Protein AF-A0A1C8ZUA9-F1 (afdb_monomer)

Mean predicted aligned error: 10.3 Å

Radius of gyration: 36.95 Å; Cα contacts (8 Å, |Δi|>4): 160; chains: 1; bounding box: 75×28×118 Å

Solvent-accessible surface area (backbone atoms only — not comparable to full-atom values): 13418 Å² total; per-residue (Å²): 135,55,74,68,57,54,50,49,56,51,52,54,52,55,70,71,51,59,61,68,60,53,52,51,52,51,51,54,50,53,54,49,50,55,48,46,55,53,28,50,54,49,42,58,51,43,57,54,48,50,56,54,49,54,60,59,42,71,82,45,98,47,72,64,62,56,50,53,55,48,53,44,52,49,52,56,52,50,49,78,74,52,90,52,67,68,60,43,41,50,48,31,51,52,44,47,55,53,48,56,50,51,51,51,52,52,52,51,50,51,52,49,53,40,52,50,48,52,50,52,39,50,54,50,38,53,52,40,55,50,50,33,46,45,39,40,72,73,65,66,37,96,63,88,68,79,73,73,82,84,62,92,83,61,44,62,68,60,48,53,49,50,39,54,52,47,52,53,50,47,52,52,53,49,50,52,50,46,53,54,51,33,72,74,30,97,85,54,78,65,53,77,69,33,46,51,50,47,50,43,28,72,72,70,74,55,76,88,82,46,92,90,45,41,70,47,48,50,53,42,50,49,55,40,46,78,70,71,50,88,80,86,86,85,133

Secondary structure (DSSP, 8-state):
--HHHHHHHHHHHHHH--HHHHHHHHHHHHHHHHHHHHHHHHHHHHHHHHHHHHHHHTTS--HHHHHHHHHHHHHHHHHHH---HHHHHHHHHHHHHHHHHHHHHHHHHHHHHHHHHHHHHHHHHHHHHHHHHIIIIIS---------PPPTT--HHHHHHHHHHHHHHHHHHHHHHHHHHHHT-TT-PPPHHHHHHHHHHHHHS-----TTTHHHHHHHHHHHHHTT---PPP-

Sequence (235 aa):
MKLRELINELTDLEQELDFDKLKEEDYQLSKLIEQLEKSKESIENSLKLVKVLEDKSKDIVSNDFIKGLNEVKTLISEISNTNDPTRIIILASDIKNRLEILEREINNELNRLISEKIKNINEINNKLGIFARVLVQFLRLPVEVKTFPVPSDRSISKLSEIERQAIRYLEDIRKLTIERINENNENISLSPSELDLLLELLEKGEVKINRNNLESIYKVIKILTERGITIQVRF

Structure (mmCIF, N/CA/C/O backbone):
data_AF-A0A1C8ZUA9-F1
#
_entry.id   AF-A0A1C8ZUA9-F1
#
loop_
_atom_site.group_PDB
_atom_site.id
_atom_site.type_symbol
_atom_site.label_atom_id
_atom_site.label_alt_id
_atom_site.label_comp_id
_atom_site.label_asym_id
_atom_site.label_entity_id
_atom_site.label_seq_id
_atom_site.pdbx_PDB_ins_code
_atom_site.Cartn_x
_atom_site.Cartn_y
_atom_site.Cartn_z
_atom_site.occupancy
_atom_site.B_iso_or_equiv
_atom_site.auth_seq_id
_atom_site.auth_comp_id
_atom_site.auth_asym_id
_atom_site.auth_atom_id
_atom_site.pdbx_PDB_model_num
ATOM 1 N N . MET A 1 1 ? 40.806 7.279 -75.058 1.00 56.72 1 MET A N 1
ATOM 2 C CA . MET A 1 1 ? 41.200 6.417 -73.932 1.00 56.72 1 MET A CA 1
ATOM 3 C C . MET A 1 1 ? 41.459 5.019 -74.471 1.00 56.72 1 MET A C 1
ATOM 5 O O . MET A 1 1 ? 40.581 4.464 -75.128 1.00 56.72 1 MET A O 1
ATOM 9 N N . LYS A 1 2 ? 42.684 4.502 -74.339 1.00 76.50 2 LYS A N 1
ATOM 10 C CA . LYS A 1 2 ? 43.050 3.156 -74.816 1.00 76.50 2 LYS A CA 1
ATOM 11 C C . LYS A 1 2 ? 42.630 2.127 -73.764 1.00 76.50 2 LYS A C 1
ATOM 13 O O . LYS A 1 2 ? 42.778 2.382 -72.580 1.00 76.50 2 LYS A O 1
ATOM 18 N N . LEU A 1 3 ? 42.181 0.941 -74.183 1.00 71.44 3 LEU A N 1
ATOM 19 C CA . LEU A 1 3 ? 41.763 -0.165 -73.297 1.00 71.44 3 LEU A CA 1
ATOM 20 C C . LEU A 1 3 ? 42.769 -0.458 -72.163 1.00 71.44 3 LEU A C 1
ATOM 22 O O . LEU A 1 3 ? 42.389 -0.833 -71.065 1.00 71.44 3 LEU A O 1
ATOM 26 N N . ARG A 1 4 ? 44.059 -0.242 -72.430 1.00 79.06 4 ARG A N 1
ATOM 27 C CA . ARG A 1 4 ? 45.153 -0.411 -71.469 1.00 79.06 4 ARG A CA 1
ATOM 28 C C . ARG A 1 4 ? 45.178 0.640 -70.354 1.00 79.06 4 ARG A C 1
ATOM 30 O O . ARG A 1 4 ? 45.542 0.304 -69.240 1.00 79.06 4 ARG A O 1
ATOM 37 N N . GLU A 1 5 ? 44.798 1.881 -70.654 1.00 72.19 5 GLU A N 1
ATOM 38 C CA . GLU A 1 5 ? 44.649 2.946 -69.649 1.00 72.19 5 GLU A CA 1
ATOM 39 C C . GLU A 1 5 ? 43.457 2.635 -68.739 1.00 72.19 5 GLU A C 1
ATOM 41 O O . GLU A 1 5 ? 43.590 2.712 -67.528 1.00 72.19 5 GLU A O 1
ATOM 46 N N . LEU A 1 6 ? 42.346 2.153 -69.314 1.00 75.56 6 LEU A N 1
ATOM 47 C CA . LEU A 1 6 ? 41.167 1.724 -68.554 1.00 75.56 6 LEU A CA 1
ATOM 48 C C . LEU A 1 6 ? 41.462 0.529 -67.630 1.00 75.56 6 LEU A C 1
ATOM 50 O O . LEU A 1 6 ? 40.996 0.501 -66.500 1.00 75.56 6 LEU A O 1
ATOM 54 N N . ILE A 1 7 ? 42.235 -0.458 -68.097 1.00 81.69 7 ILE A N 1
ATOM 55 C CA . ILE A 1 7 ? 42.631 -1.613 -67.274 1.00 81.69 7 ILE A CA 1
ATOM 56 C C . ILE A 1 7 ? 43.523 -1.177 -66.109 1.00 81.69 7 ILE A C 1
ATOM 58 O O . ILE A 1 7 ? 43.335 -1.666 -65.000 1.00 81.69 7 ILE A O 1
ATOM 62 N N . ASN A 1 8 ? 44.465 -0.261 -66.338 1.00 78.94 8 ASN A N 1
ATOM 63 C CA . ASN A 1 8 ? 45.324 0.242 -65.269 1.00 78.94 8 ASN A CA 1
ATOM 64 C C . ASN A 1 8 ? 44.518 1.045 -64.240 1.00 78.94 8 ASN A C 1
ATOM 66 O O . ASN A 1 8 ? 44.631 0.754 -63.060 1.00 78.94 8 ASN A O 1
ATOM 70 N N . GLU A 1 9 ? 43.629 1.945 -64.676 1.00 75.44 9 GLU A N 1
ATOM 71 C CA . GLU A 1 9 ? 42.742 2.686 -63.765 1.00 75.44 9 GLU A CA 1
ATOM 72 C C . GLU A 1 9 ? 41.848 1.751 -62.934 1.00 75.44 9 GLU A C 1
ATOM 74 O O . GLU A 1 9 ? 41.676 1.969 -61.740 1.00 75.44 9 GLU A O 1
ATOM 79 N N . LEU A 1 10 ? 41.310 0.682 -63.535 1.00 73.06 10 LEU A N 1
ATOM 80 C CA . LEU A 1 10 ? 40.505 -0.316 -62.819 1.00 73.06 10 LEU A CA 1
ATOM 81 C C . LEU A 1 10 ? 41.330 -1.154 -61.835 1.00 73.06 10 LEU A C 1
ATOM 83 O O . LEU A 1 10 ? 40.823 -1.500 -60.775 1.00 73.06 10 LEU A O 1
ATOM 87 N N . THR A 1 11 ? 42.581 -1.468 -62.174 1.00 72.75 11 THR A N 1
ATOM 88 C CA . THR A 1 11 ? 43.490 -2.228 -61.301 1.00 72.75 11 THR A CA 1
ATOM 89 C C . THR A 1 11 ? 43.959 -1.371 -60.124 1.00 72.75 11 THR A C 1
ATOM 91 O O . THR A 1 11 ? 44.039 -1.865 -59.005 1.00 72.75 11 THR A O 1
ATOM 94 N N . ASP A 1 12 ? 44.219 -0.082 -60.357 1.00 72.81 12 ASP A N 1
ATOM 95 C CA . ASP A 1 12 ? 44.568 0.880 -59.309 1.00 72.81 12 ASP A CA 1
ATOM 96 C C . ASP A 1 12 ? 43.371 1.092 -58.361 1.00 72.81 12 ASP A C 1
ATOM 98 O O . ASP A 1 12 ? 43.529 1.025 -57.145 1.00 72.81 12 ASP A O 1
ATOM 102 N N . LEU A 1 13 ? 42.150 1.213 -58.902 1.00 67.12 13 LEU A N 1
ATOM 103 C CA . LEU A 1 13 ? 40.903 1.252 -58.121 1.00 67.12 13 LEU A CA 1
ATOM 104 C C . LEU A 1 13 ? 40.662 -0.031 -57.308 1.00 67.12 13 LEU A C 1
ATOM 106 O O . LEU A 1 13 ? 40.233 0.046 -56.160 1.00 67.12 13 LEU A O 1
ATOM 110 N N . GLU A 1 14 ? 40.927 -1.208 -57.878 1.00 65.31 14 GLU A N 1
ATOM 111 C CA . GLU A 1 14 ? 40.818 -2.499 -57.182 1.00 65.31 14 GLU A CA 1
ATOM 112 C C . GLU A 1 14 ? 41.825 -2.615 -56.026 1.00 65.31 14 GLU A C 1
ATOM 114 O O . GLU A 1 14 ? 41.503 -3.196 -54.993 1.00 65.31 14 GLU A O 1
ATOM 119 N N . GLN A 1 15 ? 43.018 -2.027 -56.165 1.00 62.56 15 GLN A N 1
ATOM 120 C CA . GLN A 1 15 ? 44.042 -1.992 -55.114 1.00 62.56 15 GLN A CA 1
ATOM 121 C C . GLN A 1 15 ? 43.775 -0.934 -54.032 1.00 62.56 15 GLN A C 1
ATOM 123 O O . GLN A 1 15 ? 44.198 -1.118 -52.890 1.00 62.56 15 GLN A O 1
ATOM 128 N N . GLU A 1 16 ? 43.077 0.156 -54.360 1.00 64.62 16 GLU A N 1
ATOM 129 C CA . GLU A 1 16 ? 42.639 1.176 -53.396 1.00 64.62 16 GLU A CA 1
ATOM 130 C C . GLU A 1 16 ? 41.413 0.735 -52.569 1.00 64.62 16 GLU A C 1
ATOM 132 O O . GLU A 1 16 ? 41.205 1.221 -51.453 1.00 64.62 16 GLU A O 1
ATOM 137 N N . LEU A 1 17 ? 40.612 -0.206 -53.082 1.00 64.75 17 LEU A N 1
ATOM 138 C CA . LEU A 1 17 ? 39.446 -0.777 -52.406 1.00 64.75 17 LEU A CA 1
ATOM 139 C C . LEU A 1 17 ? 39.832 -1.979 -51.530 1.00 64.75 17 LEU A C 1
ATOM 141 O O . LEU A 1 17 ? 39.835 -3.130 -51.962 1.00 64.75 17 LEU A O 1
ATOM 145 N N . ASP A 1 18 ? 40.079 -1.719 -50.246 1.00 78.12 18 ASP A N 1
ATOM 146 C CA . ASP A 1 18 ? 40.209 -2.769 -49.229 1.00 78.12 18 ASP A CA 1
ATOM 147 C C . ASP A 1 18 ? 38.828 -3.379 -48.907 1.00 78.12 18 ASP A C 1
ATOM 149 O O . ASP A 1 18 ? 38.127 -2.983 -47.969 1.00 78.12 18 ASP A O 1
ATOM 153 N N . PHE A 1 19 ? 38.401 -4.326 -49.745 1.00 76.50 19 PHE A N 1
ATOM 154 C CA . PHE A 1 19 ? 37.110 -5.010 -49.634 1.00 76.50 19 PHE A CA 1
ATOM 155 C C . PHE A 1 19 ? 36.906 -5.722 -48.292 1.00 76.50 19 PHE A C 1
ATOM 157 O O . PHE A 1 19 ? 35.770 -5.804 -47.820 1.00 76.50 19 PHE A O 1
ATOM 164 N N . ASP A 1 20 ? 37.967 -6.249 -47.681 1.00 79.69 20 ASP A N 1
ATOM 165 C CA . ASP A 1 20 ? 37.863 -6.940 -46.394 1.00 79.69 20 ASP A CA 1
ATOM 166 C C . ASP A 1 20 ? 37.604 -5.942 -45.263 1.00 79.69 20 ASP A C 1
ATOM 168 O O . ASP A 1 20 ? 36.766 -6.193 -44.395 1.00 79.69 20 ASP A O 1
ATOM 172 N N . LYS A 1 21 ? 38.224 -4.760 -45.326 1.00 81.88 21 LYS A N 1
ATOM 173 C CA . LYS A 1 21 ? 37.945 -3.665 -44.395 1.00 81.88 21 LYS A CA 1
ATOM 174 C C . LYS A 1 21 ? 36.525 -3.115 -44.542 1.00 81.88 21 LYS A C 1
ATOM 176 O O . LYS A 1 21 ? 35.864 -2.889 -43.532 1.00 81.88 21 LYS A O 1
ATOM 181 N N . LEU A 1 22 ? 36.021 -2.976 -45.771 1.00 82.00 22 LEU A N 1
ATOM 182 C CA . LEU A 1 22 ? 34.630 -2.570 -46.015 1.00 82.00 22 LEU A CA 1
ATOM 183 C C . LEU A 1 22 ? 33.616 -3.593 -45.486 1.00 82.00 22 LEU A C 1
ATOM 185 O O . LEU A 1 22 ? 32.598 -3.202 -44.923 1.00 82.00 22 LEU A O 1
ATOM 189 N N . LYS A 1 23 ? 33.888 -4.897 -45.629 1.00 84.25 23 LYS A N 1
ATOM 190 C CA . LYS A 1 23 ? 33.040 -5.953 -45.046 1.00 84.25 23 LYS A CA 1
ATOM 191 C C . LYS A 1 23 ? 33.032 -5.914 -43.521 1.00 84.25 23 LYS A C 1
ATOM 193 O O . LYS A 1 23 ? 31.980 -6.113 -42.919 1.00 84.25 23 LYS A O 1
ATOM 198 N N . GLU A 1 24 ? 34.184 -5.677 -42.899 1.00 87.00 24 GLU A N 1
ATOM 199 C CA . GLU A 1 24 ? 34.268 -5.537 -41.444 1.00 87.00 24 GLU A CA 1
ATOM 200 C C . GLU A 1 24 ? 33.499 -4.295 -40.967 1.00 87.00 24 GLU A C 1
ATOM 202 O O . GLU A 1 24 ? 32.720 -4.383 -40.020 1.00 87.00 24 GLU A O 1
ATOM 207 N N . GLU A 1 25 ? 33.640 -3.154 -41.648 1.00 84.19 25 GLU A N 1
ATOM 208 C CA . GLU A 1 25 ? 32.878 -1.935 -41.343 1.00 84.19 25 GLU A CA 1
ATOM 209 C C .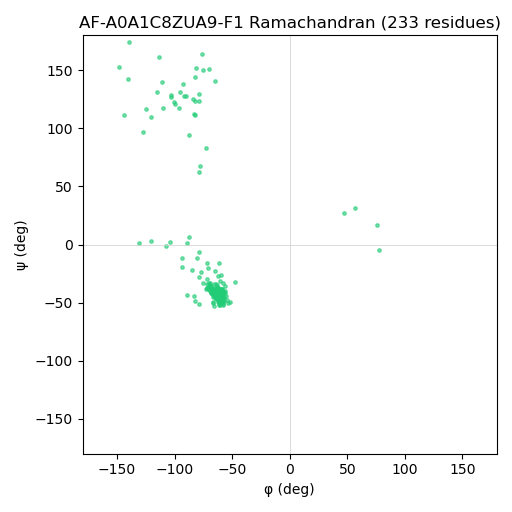 GLU A 1 25 ? 31.362 -2.144 -41.499 1.00 84.19 25 GLU A C 1
ATOM 211 O O . GLU A 1 25 ? 30.603 -1.775 -40.600 1.00 84.19 25 GLU A O 1
ATOM 216 N N . ASP A 1 26 ? 30.914 -2.793 -42.577 1.00 86.31 26 ASP A N 1
ATOM 217 C CA . ASP A 1 26 ? 29.503 -3.139 -42.803 1.00 86.31 26 ASP A CA 1
ATOM 218 C C . ASP A 1 26 ? 28.944 -4.053 -41.698 1.00 86.31 26 ASP A C 1
ATOM 220 O O . ASP A 1 26 ? 27.845 -3.832 -41.178 1.00 86.31 26 ASP A O 1
ATOM 224 N N . TYR A 1 27 ? 29.732 -5.040 -41.262 1.00 92.38 27 TYR A N 1
ATOM 225 C CA . TYR A 1 27 ? 29.368 -5.918 -40.154 1.00 92.38 27 TYR A CA 1
ATOM 226 C C . TYR A 1 27 ? 29.228 -5.153 -38.827 1.00 92.38 27 TYR A C 1
ATOM 228 O O . TYR A 1 27 ? 28.238 -5.330 -38.106 1.00 92.38 27 TYR A O 1
ATOM 236 N N . GLN A 1 28 ? 30.178 -4.268 -38.503 1.00 91.44 28 GLN A N 1
ATOM 237 C CA . GLN A 1 28 ? 30.114 -3.453 -37.284 1.00 91.44 28 GLN A CA 1
ATOM 238 C C . GLN A 1 28 ? 28.929 -2.479 -37.311 1.00 91.44 28 GLN A C 1
ATOM 240 O O . GLN A 1 28 ? 28.234 -2.333 -36.301 1.00 91.44 28 GLN A O 1
ATOM 245 N N . LEU A 1 29 ? 28.652 -1.857 -38.461 1.00 90.81 29 LEU A N 1
ATOM 246 C CA . LEU A 1 29 ? 27.491 -0.986 -38.648 1.00 90.81 29 LEU A CA 1
ATOM 247 C C . LEU A 1 29 ? 26.178 -1.757 -38.502 1.00 90.81 29 LEU A C 1
ATOM 249 O O . LEU A 1 29 ? 25.287 -1.302 -37.788 1.00 90.81 29 LEU A O 1
ATOM 253 N N . SER A 1 30 ? 26.073 -2.945 -39.096 1.00 92.31 30 SER A N 1
ATOM 254 C CA . SER A 1 30 ? 24.892 -3.808 -38.970 1.00 92.31 30 SER A CA 1
ATOM 255 C C . SER A 1 30 ? 24.610 -4.176 -37.511 1.00 92.31 30 SER A C 1
ATOM 257 O O . SER A 1 30 ? 23.477 -4.066 -37.040 1.00 92.31 30 SER A O 1
ATOM 259 N N . LYS A 1 31 ? 25.651 -4.537 -36.751 1.00 93.88 31 LYS A N 1
ATOM 260 C CA . LYS A 1 31 ? 25.537 -4.825 -35.316 1.00 93.88 31 LYS A CA 1
ATOM 261 C C . LYS A 1 31 ? 25.114 -3.595 -34.509 1.00 93.88 31 LYS A C 1
ATOM 263 O O . LYS A 1 31 ? 24.310 -3.710 -33.583 1.00 93.88 31 LYS A O 1
ATOM 268 N N . LEU A 1 32 ? 25.650 -2.423 -34.845 1.00 93.44 32 LEU A N 1
ATOM 269 C CA . LEU A 1 32 ? 25.292 -1.165 -34.196 1.00 93.44 32 LEU A CA 1
ATOM 270 C C . LEU A 1 32 ? 23.825 -0.795 -34.459 1.00 93.44 32 LEU A C 1
ATOM 272 O O . LEU A 1 32 ? 23.126 -0.393 -33.530 1.00 93.44 32 LEU A O 1
ATOM 276 N N . ILE A 1 33 ? 23.345 -0.983 -35.691 1.00 92.50 33 ILE A N 1
ATOM 277 C CA . ILE A 1 33 ? 21.939 -0.784 -36.066 1.00 92.50 33 ILE A CA 1
ATOM 278 C C . ILE A 1 33 ? 21.034 -1.705 -35.242 1.00 92.50 33 ILE A C 1
ATOM 280 O O . ILE A 1 33 ? 20.090 -1.223 -34.620 1.00 92.50 33 ILE A O 1
ATOM 284 N N . GLU A 1 34 ? 21.359 -2.998 -35.142 1.00 94.44 34 GLU A N 1
ATOM 285 C CA . GLU A 1 34 ? 20.575 -3.953 -34.345 1.00 94.44 34 GLU A CA 1
ATOM 286 C C . GLU A 1 34 ? 20.501 -3.542 -32.860 1.00 94.44 34 GLU A C 1
ATOM 288 O O . GLU A 1 34 ? 19.458 -3.646 -32.208 1.00 94.44 34 GLU A O 1
ATOM 293 N N . GLN A 1 35 ? 21.608 -3.048 -32.296 1.00 94.75 35 GLN A N 1
ATOM 294 C CA . GLN A 1 35 ? 21.632 -2.547 -30.920 1.00 94.75 35 GLN A CA 1
ATOM 295 C C . GLN A 1 35 ? 20.784 -1.283 -30.753 1.00 94.75 35 GLN A C 1
ATOM 297 O O . GLN A 1 35 ? 20.044 -1.179 -29.774 1.00 94.75 35 GLN A O 1
ATOM 302 N N . LEU A 1 36 ? 20.845 -0.352 -31.707 1.00 92.75 36 LEU A N 1
ATOM 303 C CA . LEU A 1 36 ? 20.019 0.854 -31.701 1.00 92.75 36 LEU A CA 1
ATOM 304 C C . LEU A 1 36 ? 18.524 0.535 -31.808 1.00 92.75 36 LEU A C 1
ATOM 306 O O . LEU A 1 36 ? 17.724 1.162 -31.114 1.00 92.75 36 LEU A O 1
ATOM 310 N N . GLU A 1 37 ? 18.136 -0.450 -32.618 1.00 93.44 37 GLU A N 1
ATOM 311 C CA . GLU A 1 37 ? 16.745 -0.906 -32.721 1.00 93.44 37 GLU A CA 1
ATOM 312 C C . GLU A 1 37 ? 16.230 -1.449 -31.381 1.00 93.44 37 GLU A C 1
ATOM 314 O O . GLU A 1 37 ? 15.162 -1.043 -30.915 1.00 93.44 37 GLU A O 1
ATOM 319 N N . LYS A 1 38 ? 17.029 -2.278 -30.695 1.00 94.69 38 LYS A N 1
ATOM 320 C CA . LYS A 1 38 ? 16.708 -2.765 -29.340 1.00 94.69 38 LYS A CA 1
ATOM 321 C C . LYS A 1 38 ? 16.628 -1.625 -28.325 1.00 94.69 38 LYS A C 1
ATOM 323 O O . LYS A 1 38 ? 15.727 -1.597 -27.484 1.00 94.69 38 LYS A O 1
ATOM 328 N N . SER A 1 39 ? 17.553 -0.668 -28.389 1.00 93.31 39 SER A N 1
ATOM 329 C CA . SER A 1 39 ? 17.541 0.510 -27.518 1.00 93.31 39 SER A CA 1
ATOM 330 C C . SER A 1 39 ? 16.299 1.366 -27.742 1.00 93.31 39 SER A C 1
ATOM 332 O O . SER A 1 39 ? 15.696 1.807 -26.765 1.00 93.31 39 SER A O 1
ATOM 334 N N . LYS A 1 40 ? 15.866 1.549 -28.993 1.00 92.12 40 LYS A N 1
ATOM 335 C CA . LYS A 1 40 ? 14.633 2.266 -29.330 1.00 92.12 40 LYS A CA 1
ATOM 336 C C . LYS A 1 40 ? 13.415 1.620 -28.668 1.00 92.12 40 LYS A C 1
ATOM 338 O O . LYS A 1 40 ? 12.677 2.310 -27.967 1.00 92.12 40 LYS A O 1
ATOM 343 N N . GLU A 1 41 ? 13.239 0.308 -28.824 1.00 93.19 41 GLU A N 1
ATOM 344 C CA . GLU A 1 41 ? 12.141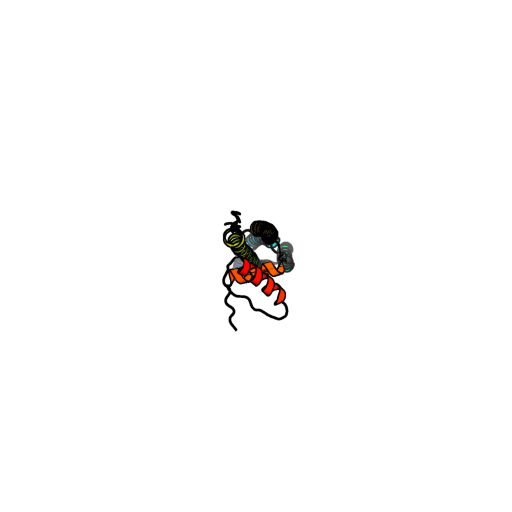 -0.423 -28.177 1.00 93.19 41 GLU A CA 1
ATOM 345 C C . GLU A 1 41 ? 12.203 -0.293 -26.644 1.00 93.19 41 GLU A C 1
ATOM 347 O O . GLU A 1 41 ? 11.194 -0.033 -25.980 1.00 93.19 41 GLU A O 1
ATOM 352 N N . SER A 1 42 ? 13.404 -0.401 -26.067 1.00 93.12 42 SER A N 1
ATOM 353 C CA . SER A 1 42 ? 13.618 -0.227 -24.628 1.00 93.12 42 SER A CA 1
ATOM 354 C C . SER A 1 42 ? 13.192 1.166 -24.145 1.00 93.12 42 SER A C 1
ATOM 356 O O . SER A 1 42 ? 12.537 1.287 -23.106 1.00 93.12 42 SER A O 1
ATOM 358 N N . ILE A 1 43 ? 13.520 2.225 -24.891 1.00 92.69 43 ILE A N 1
ATOM 359 C CA . ILE A 1 43 ? 13.144 3.609 -24.560 1.00 92.69 43 ILE A CA 1
ATOM 360 C C . ILE A 1 43 ? 11.627 3.805 -24.662 1.00 92.69 43 ILE A C 1
ATOM 362 O O . ILE A 1 43 ? 11.029 4.412 -23.773 1.00 92.69 43 ILE A O 1
ATOM 366 N N . GLU A 1 44 ? 10.979 3.267 -25.698 1.00 92.19 44 GLU A N 1
ATOM 367 C CA . GLU A 1 44 ? 9.520 3.334 -25.848 1.00 92.19 44 GLU A CA 1
ATOM 368 C C . GLU A 1 44 ? 8.795 2.668 -24.669 1.00 92.19 44 GLU A C 1
ATOM 370 O O . GLU A 1 44 ? 7.832 3.220 -24.124 1.00 92.19 44 GLU A O 1
ATOM 375 N N . ASN A 1 45 ? 9.282 1.509 -24.223 1.00 93.38 45 ASN A N 1
ATOM 376 C CA . ASN A 1 45 ? 8.760 0.830 -23.038 1.00 93.38 45 ASN A CA 1
ATOM 377 C C . ASN A 1 45 ? 9.041 1.621 -21.753 1.00 93.38 45 ASN A C 1
ATOM 379 O O . ASN A 1 45 ? 8.158 1.754 -20.904 1.00 93.38 45 ASN A O 1
ATOM 383 N N . SER A 1 46 ? 10.224 2.226 -21.648 1.00 92.62 46 SER A N 1
ATOM 384 C CA . SER A 1 46 ? 10.616 3.072 -20.518 1.00 92.62 46 SER A CA 1
ATOM 385 C C . SER A 1 46 ? 9.713 4.301 -20.386 1.00 92.62 46 SER A C 1
ATOM 387 O O . SER A 1 46 ? 9.262 4.623 -19.292 1.00 92.62 46 SER A O 1
ATOM 389 N N . LEU A 1 47 ? 9.357 4.946 -21.499 1.00 92.06 47 LEU A N 1
ATOM 390 C CA . LEU A 1 47 ? 8.421 6.074 -21.528 1.00 92.06 47 LEU A CA 1
ATOM 391 C C . LEU A 1 47 ? 7.018 5.698 -21.037 1.00 92.06 47 LEU A C 1
ATOM 393 O O . LEU A 1 47 ? 6.379 6.480 -20.330 1.00 92.06 47 LEU A O 1
ATOM 397 N N . LYS A 1 48 ? 6.526 4.509 -21.404 1.00 94.19 48 LYS A N 1
ATOM 398 C CA . LYS A 1 48 ? 5.247 3.992 -20.890 1.00 94.19 48 LYS A CA 1
ATOM 399 C C . LYS A 1 48 ? 5.337 3.743 -19.386 1.00 94.19 48 LYS A C 1
ATOM 401 O O . LYS A 1 48 ? 4.438 4.151 -18.654 1.00 94.19 48 LYS A O 1
ATOM 406 N N . LEU A 1 49 ? 6.427 3.124 -18.935 1.00 93.81 49 LEU A N 1
ATOM 407 C CA . LEU A 1 49 ? 6.646 2.817 -17.526 1.00 93.81 49 LEU A CA 1
ATOM 408 C C . LEU A 1 49 ? 6.754 4.087 -16.673 1.00 93.81 49 LEU A C 1
ATOM 410 O O . LEU A 1 49 ? 6.115 4.148 -15.629 1.00 93.81 49 LEU A O 1
ATOM 414 N N . VAL A 1 50 ? 7.451 5.132 -17.139 1.00 93.31 50 VAL A N 1
ATOM 415 C CA . VAL A 1 50 ? 7.515 6.439 -16.454 1.00 93.31 50 VAL A CA 1
ATOM 416 C C . VAL A 1 50 ? 6.115 6.954 -16.132 1.00 93.31 50 VAL A C 1
ATOM 418 O O . VAL A 1 50 ? 5.853 7.272 -14.979 1.00 93.31 50 VAL A O 1
ATOM 421 N N . LYS A 1 51 ? 5.192 6.967 -17.103 1.00 91.81 51 LYS A N 1
ATOM 422 C CA . LYS A 1 51 ? 3.815 7.448 -16.883 1.00 91.81 51 LYS A CA 1
ATOM 423 C C . LYS A 1 51 ? 3.077 6.629 -15.822 1.00 91.81 51 LYS A C 1
ATOM 425 O O . LYS A 1 51 ? 2.412 7.188 -14.956 1.00 91.81 51 LYS A O 1
ATOM 430 N N . VAL A 1 52 ? 3.225 5.304 -15.865 1.00 92.00 52 VAL A N 1
ATOM 431 C CA . VAL A 1 52 ? 2.621 4.403 -14.870 1.00 92.00 52 VAL A CA 1
ATOM 432 C C . VAL A 1 52 ? 3.192 4.666 -13.475 1.00 92.00 52 VAL A C 1
ATOM 434 O O . VAL A 1 52 ? 2.441 4.702 -12.501 1.00 92.00 52 VAL A O 1
ATOM 437 N N . LEU A 1 53 ? 4.509 4.852 -13.364 1.00 92.00 53 LEU A N 1
ATOM 438 C CA . LEU A 1 53 ? 5.169 5.135 -12.092 1.00 92.00 53 LEU A CA 1
ATOM 439 C C . LEU A 1 53 ? 4.829 6.526 -11.558 1.00 92.00 53 LEU A C 1
ATOM 441 O O . LEU A 1 53 ? 4.649 6.668 -10.354 1.00 92.00 53 LEU A O 1
ATOM 445 N N . GLU A 1 54 ? 4.673 7.527 -12.423 1.00 90.00 54 GLU A N 1
ATOM 446 C CA . GLU A 1 54 ? 4.174 8.848 -12.037 1.00 90.00 54 GLU A CA 1
ATOM 447 C C . GLU A 1 54 ? 2.789 8.747 -11.406 1.00 90.00 54 GLU A C 1
ATOM 449 O O . GLU A 1 54 ? 2.575 9.273 -10.314 1.00 90.00 54 GLU A O 1
ATOM 454 N N . ASP A 1 55 ? 1.868 8.029 -12.047 1.00 87.62 55 ASP A N 1
ATOM 455 C CA . ASP A 1 55 ? 0.519 7.850 -11.519 1.00 87.62 55 ASP A CA 1
ATOM 456 C C . ASP A 1 55 ? 0.523 7.094 -10.188 1.00 87.62 55 ASP A C 1
ATOM 458 O O . ASP A 1 55 ? -0.099 7.551 -9.232 1.00 87.62 55 ASP A O 1
ATOM 462 N N . LYS A 1 56 ? 1.293 6.005 -10.084 1.00 86.88 56 LYS A N 1
ATOM 463 C CA . LYS A 1 56 ? 1.483 5.264 -8.826 1.00 86.88 56 LYS A CA 1
ATOM 464 C C . LYS A 1 56 ? 2.100 6.121 -7.719 1.00 86.88 56 LYS A C 1
ATOM 466 O O . LYS A 1 56 ? 1.727 5.993 -6.557 1.00 86.88 56 LYS A O 1
ATOM 471 N N . SER A 1 57 ? 3.046 6.992 -8.066 1.00 85.81 57 SER A N 1
ATOM 472 C CA . SER A 1 57 ? 3.748 7.840 -7.101 1.00 85.81 57 SER A CA 1
ATOM 473 C C . SER A 1 57 ? 2.863 8.938 -6.516 1.00 85.81 57 SER A C 1
ATOM 475 O O . SER A 1 57 ? 3.154 9.409 -5.428 1.00 85.81 57 SER A O 1
ATOM 477 N N . LYS A 1 58 ? 1.752 9.316 -7.165 1.00 82.94 58 LYS A N 1
ATOM 478 C CA . LYS A 1 58 ? 0.808 10.306 -6.608 1.00 82.94 58 LYS A CA 1
ATOM 479 C C . LYS A 1 58 ? 0.211 9.856 -5.277 1.00 82.94 58 LYS A C 1
ATOM 481 O O . LYS A 1 58 ? -0.072 10.695 -4.426 1.00 82.94 58 LYS A O 1
ATOM 486 N N . ASP A 1 59 ? 0.054 8.547 -5.096 1.00 75.50 59 ASP A N 1
ATOM 487 C CA . ASP A 1 59 ? -0.444 7.966 -3.849 1.00 75.50 59 ASP A CA 1
ATOM 488 C C . ASP A 1 59 ? 0.637 7.899 -2.752 1.00 75.50 59 ASP A C 1
ATOM 490 O O . ASP A 1 59 ? 0.339 7.563 -1.605 1.00 75.50 59 ASP A O 1
ATOM 494 N N . ILE A 1 60 ? 1.891 8.238 -3.080 1.00 80.12 60 ILE A N 1
ATOM 495 C CA . ILE A 1 60 ? 3.047 8.173 -2.189 1.00 80.12 60 ILE A CA 1
ATOM 496 C C . ILE A 1 60 ? 3.654 9.571 -2.051 1.00 80.12 60 ILE A C 1
ATOM 498 O O . ILE A 1 60 ? 4.288 10.092 -2.964 1.00 80.12 60 ILE A O 1
ATOM 502 N N . VAL A 1 61 ? 3.522 10.192 -0.879 1.00 67.25 61 VAL A N 1
ATOM 503 C CA . VAL A 1 61 ? 4.112 11.517 -0.611 1.00 67.25 61 VAL A CA 1
ATOM 504 C C . VAL A 1 61 ? 5.616 11.374 -0.332 1.00 67.25 61 VAL A C 1
ATOM 506 O O . VAL A 1 61 ? 6.072 11.556 0.793 1.00 67.25 61 VAL A O 1
ATOM 509 N N . SER A 1 62 ? 6.394 10.998 -1.350 1.00 76.88 62 SER A N 1
ATOM 510 C CA . SER A 1 62 ? 7.854 10.886 -1.279 1.00 76.88 62 SER A CA 1
ATOM 511 C C . SER A 1 62 ? 8.519 11.725 -2.365 1.00 76.88 62 SER A C 1
ATOM 513 O O . SER A 1 62 ? 8.382 11.465 -3.563 1.00 76.88 62 SER A O 1
ATOM 515 N N . ASN A 1 63 ? 9.288 12.724 -1.929 1.00 79.50 63 ASN A N 1
ATOM 516 C CA . ASN A 1 63 ? 10.058 13.590 -2.821 1.00 79.50 63 ASN A CA 1
ATOM 517 C C . ASN A 1 63 ? 11.163 12.826 -3.571 1.00 79.50 63 ASN A C 1
ATOM 519 O O . ASN A 1 63 ? 11.567 13.253 -4.653 1.00 79.50 63 ASN A O 1
ATOM 523 N N . ASP A 1 64 ? 11.618 11.689 -3.039 1.00 84.94 64 ASP A N 1
ATOM 524 C CA . ASP A 1 64 ? 12.692 10.894 -3.637 1.00 84.94 64 ASP A CA 1
ATOM 525 C C . ASP A 1 64 ? 12.234 10.183 -4.917 1.00 84.94 64 ASP A C 1
ATOM 527 O O . ASP A 1 64 ? 12.967 10.170 -5.907 1.00 84.94 64 ASP A O 1
ATOM 531 N N . PHE A 1 65 ? 10.989 9.692 -4.967 1.00 88.81 65 PHE A N 1
ATOM 532 C CA . PHE A 1 65 ? 10.437 9.080 -6.184 1.00 88.81 65 PHE A CA 1
ATOM 533 C C . PHE A 1 65 ? 10.212 10.109 -7.290 1.00 88.81 65 PHE A C 1
ATOM 535 O O . PHE A 1 65 ? 10.525 9.849 -8.452 1.00 88.81 65 PHE A O 1
ATOM 542 N N . ILE A 1 66 ? 9.751 11.310 -6.929 1.00 86.81 66 ILE A N 1
ATOM 543 C CA . ILE A 1 66 ? 9.603 12.423 -7.875 1.00 86.81 66 ILE A CA 1
ATOM 544 C C . ILE A 1 66 ? 10.971 12.813 -8.445 1.00 86.81 66 ILE A C 1
ATOM 546 O O .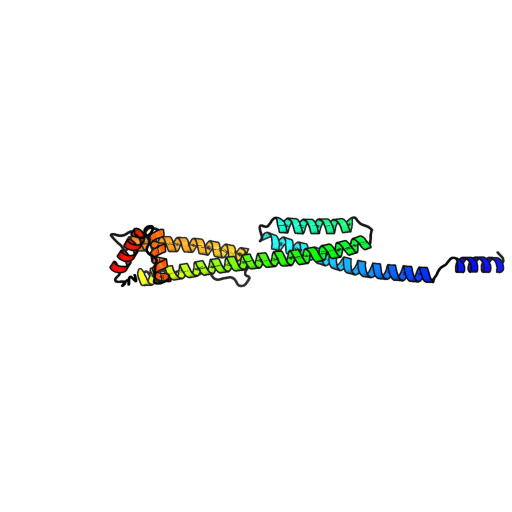 ILE A 1 66 ? 11.115 12.996 -9.656 1.00 86.81 66 ILE A O 1
ATOM 550 N N . LYS A 1 67 ? 11.994 12.908 -7.589 1.00 88.81 67 LYS A N 1
ATOM 551 C CA . LYS A 1 67 ? 13.364 13.198 -8.016 1.00 88.81 67 LYS A CA 1
ATOM 552 C C . LYS A 1 67 ? 13.899 12.114 -8.955 1.00 88.81 67 LYS A C 1
ATOM 554 O O . LYS A 1 67 ? 14.379 12.454 -10.033 1.00 88.81 67 LYS A O 1
ATOM 559 N N . GLY A 1 68 ? 13.751 10.837 -8.601 1.00 90.38 68 GLY A N 1
ATOM 560 C CA . GLY A 1 68 ? 14.184 9.714 -9.436 1.00 90.38 68 GLY A CA 1
ATOM 561 C C . GLY A 1 68 ? 13.515 9.695 -10.815 1.00 90.38 68 GLY A C 1
ATOM 562 O O . GLY A 1 68 ? 14.191 9.530 -11.831 1.00 90.38 68 GLY A O 1
ATOM 563 N N . LEU A 1 69 ? 12.203 9.950 -10.882 1.00 92.25 69 LEU A N 1
ATOM 564 C CA . LEU A 1 69 ? 11.475 10.054 -12.153 1.00 92.25 69 LEU A CA 1
ATOM 565 C C . LEU A 1 69 ? 11.946 11.245 -13.000 1.00 92.25 69 LEU A C 1
ATOM 567 O O . LEU A 1 69 ? 12.066 11.125 -14.220 1.00 92.25 69 LEU A O 1
ATOM 571 N N . ASN A 1 70 ? 12.260 12.381 -12.374 1.00 91.31 70 ASN A N 1
ATOM 572 C CA . ASN A 1 70 ? 12.820 13.534 -13.079 1.00 91.31 70 ASN A CA 1
ATOM 573 C C . ASN A 1 70 ? 14.231 13.259 -13.614 1.00 91.31 70 ASN A C 1
ATOM 575 O O . ASN A 1 70 ? 14.527 13.644 -14.742 1.00 91.31 70 ASN A O 1
ATOM 579 N N . GLU A 1 71 ? 15.082 12.552 -12.865 1.00 92.56 71 GLU A N 1
ATOM 580 C CA . GLU A 1 71 ? 16.397 12.122 -13.357 1.00 92.56 71 GLU A CA 1
ATOM 581 C C . GLU A 1 71 ? 16.267 11.238 -14.604 1.00 92.56 71 GLU A C 1
ATOM 583 O O . GLU A 1 71 ? 16.976 11.446 -15.587 1.00 92.56 71 GLU A O 1
ATOM 588 N N . VAL A 1 72 ? 15.311 10.304 -14.610 1.00 93.94 72 VAL A N 1
ATOM 589 C CA . VAL A 1 72 ? 15.030 9.471 -15.788 1.00 93.94 72 VAL A CA 1
ATOM 590 C C . VAL A 1 72 ? 14.577 10.316 -16.986 1.00 93.94 72 VAL A C 1
ATOM 592 O O . VAL A 1 72 ? 15.050 10.101 -18.101 1.00 93.94 72 VAL A O 1
ATOM 595 N N . LYS A 1 73 ? 13.708 11.313 -16.785 1.00 91.94 73 LYS A N 1
ATOM 596 C CA . LYS A 1 73 ? 13.286 12.229 -17.863 1.00 91.94 73 LYS A CA 1
ATOM 597 C C . LYS A 1 73 ? 14.438 13.057 -18.427 1.00 91.94 73 LYS A C 1
ATOM 599 O O . LYS A 1 73 ? 14.473 13.298 -19.636 1.00 91.94 73 LYS A O 1
ATOM 604 N N . THR A 1 74 ? 15.378 13.475 -17.583 1.00 93.12 74 THR A N 1
ATOM 605 C CA . THR A 1 74 ? 16.601 14.151 -18.030 1.00 93.12 74 THR A CA 1
ATOM 606 C C . THR A 1 74 ? 17.417 13.234 -18.937 1.00 93.12 74 THR A C 1
ATOM 608 O O . THR A 1 74 ? 17.762 13.644 -20.041 1.00 93.12 74 THR A O 1
ATOM 611 N N . LEU A 1 75 ? 17.620 11.969 -18.551 1.00 92.75 75 LEU A N 1
ATOM 612 C CA . LEU A 1 75 ? 18.334 10.988 -19.380 1.00 92.75 75 LEU A CA 1
ATOM 613 C C . LEU A 1 75 ? 17.628 10.724 -20.720 1.00 92.75 75 LEU A C 1
ATOM 615 O O . LEU A 1 75 ? 18.279 10.649 -21.758 1.00 92.75 75 LEU A O 1
ATOM 619 N N . ILE A 1 76 ? 16.294 10.635 -20.732 1.00 91.31 76 ILE A N 1
ATOM 620 C CA . ILE A 1 76 ? 15.518 10.518 -21.980 1.00 91.31 76 ILE A CA 1
ATOM 621 C C . ILE A 1 76 ? 15.719 11.755 -22.869 1.00 91.31 76 ILE A C 1
ATOM 623 O O . ILE A 1 76 ? 15.826 11.646 -24.091 1.00 91.31 76 ILE A O 1
ATOM 627 N N . SER A 1 77 ? 15.788 12.940 -22.264 1.00 90.19 77 SER A N 1
ATOM 628 C CA . SER A 1 77 ? 16.019 14.187 -22.997 1.00 90.19 77 SER A CA 1
ATOM 629 C C . SER A 1 77 ? 17.439 14.244 -23.569 1.00 90.19 77 SER A C 1
ATOM 631 O O . SER A 1 77 ? 17.621 14.713 -24.689 1.00 90.19 77 SER A O 1
ATOM 633 N N . GLU A 1 78 ? 18.441 13.716 -22.856 1.00 93.12 78 GLU A N 1
ATOM 634 C CA . GLU A 1 78 ? 19.813 13.571 -23.364 1.00 93.12 78 GLU A CA 1
ATOM 635 C C . GLU A 1 78 ? 19.876 12.703 -24.626 1.00 93.12 78 GLU A C 1
ATOM 637 O O . GLU A 1 78 ? 20.597 13.056 -25.557 1.00 93.12 78 GLU A O 1
ATOM 642 N N . ILE A 1 79 ? 19.081 11.628 -24.707 1.00 90.56 79 ILE A N 1
ATOM 643 C CA . ILE A 1 79 ? 19.005 10.777 -25.908 1.00 90.56 79 ILE A CA 1
ATOM 644 C C . ILE A 1 79 ? 18.568 11.581 -27.136 1.00 90.56 79 ILE A C 1
ATOM 646 O O . ILE A 1 79 ? 19.102 11.380 -28.221 1.00 90.56 79 ILE A O 1
ATOM 650 N N . SER A 1 80 ? 17.634 12.519 -26.969 1.00 84.50 80 SER A N 1
ATOM 651 C CA . SER A 1 80 ? 17.138 13.348 -28.079 1.00 84.50 80 SER A CA 1
ATOM 652 C C . SER A 1 80 ? 18.155 14.393 -28.557 1.00 84.50 80 SER A C 1
ATOM 654 O O . SER A 1 80 ? 17.990 14.953 -29.636 1.00 84.50 80 SER A O 1
ATOM 656 N N . ASN A 1 81 ? 19.193 14.663 -27.759 1.00 89.94 81 ASN A N 1
ATOM 657 C CA . ASN A 1 81 ? 20.193 15.701 -28.013 1.00 89.94 81 ASN A CA 1
ATOM 658 C C . ASN A 1 81 ? 21.562 15.140 -28.428 1.00 89.94 81 ASN A C 1
ATOM 660 O O . ASN A 1 81 ? 22.488 15.914 -28.671 1.00 89.94 81 ASN A O 1
ATOM 664 N N . THR A 1 82 ? 21.716 13.816 -28.489 1.00 89.44 82 THR A N 1
ATOM 665 C CA . THR A 1 82 ? 22.961 13.164 -28.900 1.00 89.44 82 THR A CA 1
ATOM 666 C C . THR A 1 82 ? 22.794 12.475 -30.249 1.00 89.44 82 THR A C 1
ATOM 668 O O . THR A 1 82 ? 21.783 11.832 -30.511 1.00 89.44 82 THR A O 1
ATOM 671 N N . ASN A 1 83 ? 23.825 12.575 -31.087 1.00 88.69 83 ASN A N 1
ATOM 672 C CA . ASN A 1 83 ? 23.925 11.832 -32.345 1.00 88.69 83 ASN A CA 1
ATOM 673 C C . ASN A 1 83 ? 24.910 10.657 -32.245 1.00 88.69 83 ASN A C 1
ATOM 675 O O . ASN A 1 83 ? 25.152 10.000 -33.249 1.00 88.69 83 ASN A O 1
ATOM 679 N N . ASP A 1 84 ? 25.503 10.412 -31.068 1.00 92.75 84 ASP A N 1
ATOM 680 C CA . ASP A 1 84 ? 26.421 9.292 -30.833 1.00 92.75 84 ASP A CA 1
ATOM 681 C C . ASP A 1 84 ? 25.631 8.000 -30.538 1.00 92.75 84 ASP A C 1
ATOM 683 O O . ASP A 1 84 ? 25.030 7.888 -29.461 1.00 92.75 84 ASP A O 1
ATOM 687 N N . PRO A 1 85 ? 25.661 6.999 -31.443 1.00 89.31 85 PRO A N 1
ATOM 688 C CA . PRO A 1 85 ? 24.968 5.726 -31.266 1.00 89.31 85 PRO A CA 1
ATOM 689 C C . PRO A 1 85 ? 25.344 4.973 -29.991 1.00 89.31 85 PRO A C 1
ATOM 691 O O . PRO A 1 85 ? 24.481 4.412 -29.316 1.00 89.31 85 PRO A O 1
ATOM 694 N N . THR A 1 86 ? 26.628 4.980 -29.630 1.00 90.94 86 THR A N 1
ATOM 695 C CA . THR A 1 86 ? 27.126 4.248 -28.459 1.00 90.94 86 THR A CA 1
ATOM 696 C C . THR A 1 86 ? 26.586 4.886 -27.189 1.00 90.94 86 THR A C 1
ATOM 698 O O . THR A 1 86 ? 26.128 4.197 -26.274 1.00 90.94 86 THR A O 1
ATOM 701 N N . ARG A 1 87 ? 26.561 6.224 -27.153 1.00 93.00 87 ARG A N 1
ATOM 702 C CA . ARG A 1 87 ? 25.964 6.976 -26.050 1.00 93.00 87 ARG A CA 1
ATOM 703 C C . ARG A 1 87 ? 24.466 6.7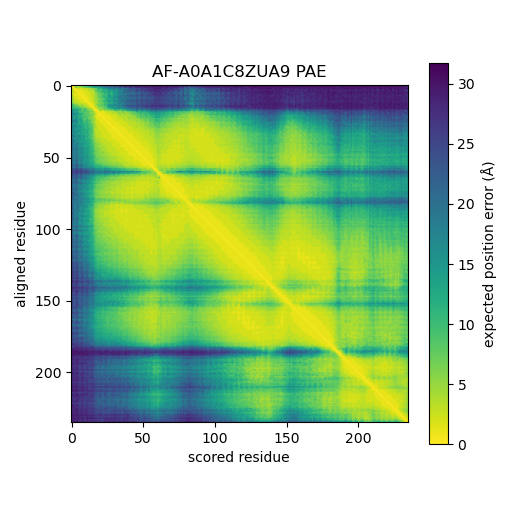08 -25.924 1.00 93.00 87 ARG A C 1
ATOM 705 O O . ARG A 1 87 ? 24.001 6.538 -24.800 1.00 93.00 87 ARG A O 1
ATOM 712 N N . ILE A 1 88 ? 23.727 6.631 -27.035 1.00 92.44 88 ILE A N 1
ATOM 713 C CA . ILE A 1 88 ? 22.291 6.293 -27.033 1.00 92.44 88 ILE A CA 1
ATOM 714 C C . ILE A 1 88 ? 22.063 4.914 -26.406 1.00 92.44 88 ILE A C 1
ATOM 716 O O . ILE A 1 88 ? 21.200 4.773 -25.540 1.00 92.44 88 ILE A O 1
ATOM 720 N N . ILE A 1 89 ? 22.860 3.915 -26.797 1.00 92.56 89 ILE A N 1
ATOM 721 C CA . ILE A 1 89 ? 22.748 2.546 -26.274 1.00 92.56 89 ILE A CA 1
ATOM 722 C C . ILE A 1 89 ? 22.995 2.511 -24.759 1.00 92.56 89 ILE A C 1
ATOM 724 O O . ILE A 1 89 ? 22.214 1.902 -24.022 1.00 92.56 89 ILE A O 1
ATOM 728 N N . ILE A 1 90 ? 24.035 3.203 -24.283 1.00 94.50 90 ILE A N 1
ATOM 729 C CA . ILE A 1 90 ? 24.358 3.300 -22.850 1.00 94.50 90 ILE A CA 1
ATOM 730 C C . ILE A 1 90 ? 23.215 3.978 -22.083 1.00 94.50 90 ILE A C 1
ATOM 732 O O . ILE A 1 90 ? 22.724 3.423 -21.102 1.00 94.50 90 ILE A O 1
ATOM 736 N N . LEU A 1 91 ? 22.738 5.134 -22.558 1.00 94.81 91 LEU A N 1
ATOM 737 C CA . LEU A 1 91 ? 21.644 5.869 -21.917 1.00 94.81 91 LEU A CA 1
ATOM 738 C C . LEU A 1 91 ? 20.356 5.039 -21.852 1.00 94.81 91 LEU A C 1
ATOM 740 O O . LEU A 1 91 ? 19.687 5.027 -20.820 1.00 94.81 91 LEU A O 1
ATOM 744 N N . ALA A 1 92 ? 20.018 4.311 -22.919 1.00 93.94 92 ALA A N 1
ATOM 745 C CA . ALA A 1 92 ? 18.847 3.437 -22.949 1.00 93.94 92 ALA A CA 1
ATOM 746 C C . ALA A 1 92 ? 18.926 2.331 -21.882 1.00 93.94 92 ALA A C 1
ATOM 748 O O . ALA A 1 92 ? 17.935 2.053 -21.202 1.00 93.94 92 ALA A O 1
ATOM 749 N N . SER A 1 93 ? 20.106 1.727 -21.715 1.00 93.94 93 SER A N 1
ATOM 750 C CA . SER A 1 93 ? 20.357 0.728 -20.672 1.00 93.94 93 SER A CA 1
ATOM 751 C C . SER A 1 93 ? 20.262 1.336 -19.268 1.00 93.94 93 SER A C 1
ATOM 753 O O . SER A 1 93 ? 19.620 0.760 -18.388 1.00 93.94 93 SER A O 1
ATOM 755 N N . ASP A 1 94 ? 20.849 2.514 -19.054 1.00 95.25 94 ASP A N 1
ATOM 756 C CA . ASP A 1 94 ? 20.822 3.207 -17.762 1.00 95.25 94 ASP A CA 1
ATOM 757 C C . ASP A 1 94 ? 19.400 3.602 -17.349 1.00 95.25 94 ASP A C 1
ATOM 759 O O . ASP A 1 94 ? 19.009 3.401 -16.196 1.00 95.25 94 ASP A O 1
ATOM 763 N N . ILE A 1 95 ? 18.603 4.117 -18.289 1.00 95.81 95 ILE A N 1
ATOM 764 C CA . ILE A 1 95 ? 17.189 4.451 -18.075 1.00 95.81 95 ILE A CA 1
ATOM 765 C C . ILE A 1 95 ? 16.408 3.212 -17.648 1.00 95.81 95 ILE A C 1
ATOM 767 O O . ILE A 1 95 ? 15.691 3.262 -16.647 1.00 95.81 95 ILE A O 1
ATOM 771 N N . LYS A 1 96 ? 16.568 2.101 -18.377 1.00 94.69 96 LYS A N 1
ATOM 772 C CA . LYS A 1 96 ? 15.887 0.843 -18.066 1.00 94.69 96 LYS A CA 1
ATOM 773 C C . LYS A 1 96 ? 16.221 0.375 -16.649 1.00 94.69 96 LYS A C 1
ATOM 775 O O . LYS A 1 96 ? 15.312 0.158 -15.853 1.00 94.69 96 LYS A O 1
ATOM 780 N N . ASN A 1 97 ? 17.508 0.290 -16.313 1.00 94.81 97 ASN A N 1
ATOM 781 C CA . ASN A 1 97 ? 17.956 -0.164 -14.994 1.00 94.81 97 ASN A CA 1
ATOM 782 C C . ASN A 1 97 ? 17.421 0.730 -13.865 1.00 94.81 97 ASN A C 1
ATOM 784 O O . ASN A 1 97 ? 16.941 0.234 -12.847 1.00 94.81 97 ASN A O 1
ATOM 788 N N . ARG A 1 98 ? 17.462 2.057 -14.045 1.00 95.19 98 ARG A N 1
ATOM 789 C CA . ARG A 1 98 ? 16.924 3.009 -13.062 1.00 95.19 98 ARG A CA 1
ATOM 790 C C . ARG A 1 98 ? 15.418 2.854 -12.882 1.00 95.19 98 ARG A C 1
ATOM 792 O O . ARG A 1 98 ? 14.939 2.897 -11.752 1.00 95.19 98 ARG A O 1
ATOM 799 N N . LEU A 1 99 ? 14.675 2.653 -13.968 1.00 95.25 99 LEU A N 1
ATOM 800 C CA . LEU A 1 99 ? 13.231 2.450 -13.900 1.00 95.25 99 LEU A CA 1
ATOM 801 C C . LEU A 1 99 ? 12.848 1.133 -13.232 1.00 95.25 99 LEU A C 1
ATOM 803 O O . LEU A 1 99 ? 11.899 1.129 -12.457 1.00 95.25 99 LEU A O 1
ATOM 807 N N . GLU A 1 100 ? 13.584 0.048 -13.466 1.00 94.44 100 GLU A N 1
ATOM 808 C CA . GLU A 1 100 ? 13.349 -1.230 -12.780 1.00 94.44 100 GLU A CA 1
ATOM 809 C C . GLU A 1 100 ? 13.561 -1.113 -11.261 1.00 94.44 100 GLU A C 1
ATOM 811 O O . GLU A 1 100 ? 12.810 -1.697 -10.473 1.00 94.44 100 GLU A O 1
ATOM 816 N N . ILE A 1 101 ? 14.566 -0.338 -10.836 1.00 94.69 101 ILE A N 1
ATOM 817 C CA . ILE A 1 101 ? 14.808 -0.042 -9.418 1.00 94.69 101 ILE A CA 1
ATOM 818 C C . ILE A 1 101 ? 13.653 0.792 -8.853 1.00 94.69 101 ILE A C 1
ATOM 820 O O . ILE A 1 101 ? 13.035 0.379 -7.871 1.00 94.69 101 ILE A O 1
ATOM 824 N N . LEU A 1 102 ? 13.311 1.908 -9.505 1.00 94.50 102 LEU A N 1
ATOM 825 C CA . LEU A 1 102 ? 12.224 2.789 -9.070 1.00 94.50 102 LEU A CA 1
ATOM 826 C C . LEU A 1 102 ? 10.880 2.061 -9.012 1.00 94.50 102 LEU A C 1
ATOM 828 O O . LEU A 1 102 ? 10.133 2.225 -8.052 1.00 94.50 102 LEU A O 1
ATOM 832 N N . GLU A 1 103 ? 10.567 1.227 -10.004 1.00 94.69 103 GLU A N 1
ATOM 833 C CA . GLU A 1 103 ? 9.342 0.431 -10.017 1.00 94.69 103 GLU A CA 1
ATOM 834 C C . GLU A 1 103 ? 9.267 -0.492 -8.801 1.00 94.69 103 GLU A C 1
ATOM 836 O O . GLU A 1 103 ? 8.230 -0.566 -8.134 1.00 94.69 103 GLU A O 1
ATOM 841 N N . ARG A 1 104 ? 10.363 -1.189 -8.492 1.00 95.12 104 ARG A N 1
ATOM 842 C CA . ARG A 1 104 ? 10.430 -2.085 -7.338 1.00 95.12 104 ARG A CA 1
ATOM 843 C C . ARG A 1 104 ? 10.220 -1.322 -6.034 1.00 95.12 104 ARG A C 1
ATOM 845 O O . ARG A 1 104 ? 9.438 -1.764 -5.196 1.00 95.12 104 ARG A O 1
ATOM 852 N N . GLU A 1 105 ? 10.897 -0.193 -5.866 1.00 93.94 105 GLU A N 1
ATOM 853 C CA . GLU A 1 105 ? 10.803 0.633 -4.660 1.00 93.94 105 GLU A CA 1
ATOM 854 C C . GLU A 1 105 ? 9.399 1.217 -4.471 1.00 93.94 105 GLU A C 1
ATOM 856 O O . GLU A 1 105 ? 8.816 1.069 -3.397 1.00 93.94 105 GLU A O 1
ATOM 861 N N . ILE A 1 106 ? 8.813 1.784 -5.531 1.00 93.00 106 ILE A N 1
ATOM 862 C CA . ILE A 1 106 ? 7.444 2.317 -5.527 1.00 93.00 106 ILE A CA 1
ATOM 863 C C . ILE A 1 106 ? 6.443 1.213 -5.176 1.00 93.00 106 ILE A C 1
ATOM 865 O O . ILE A 1 106 ? 5.597 1.401 -4.305 1.00 93.00 106 ILE A O 1
ATOM 869 N N . ASN A 1 107 ? 6.537 0.040 -5.810 1.00 92.31 107 ASN A N 1
ATOM 870 C CA . ASN A 1 107 ? 5.625 -1.070 -5.527 1.00 92.31 107 ASN A CA 1
ATOM 871 C C . ASN A 1 107 ? 5.770 -1.581 -4.083 1.00 92.31 107 ASN A C 1
ATOM 873 O O . ASN A 1 107 ? 4.767 -1.896 -3.442 1.00 92.31 107 ASN A O 1
ATOM 877 N N . ASN A 1 108 ? 6.994 -1.654 -3.555 1.00 93.31 108 ASN A N 1
ATOM 878 C CA . ASN A 1 108 ? 7.231 -2.046 -2.165 1.00 93.31 108 ASN A CA 1
ATOM 879 C C . ASN A 1 108 ? 6.591 -1.056 -1.188 1.00 93.31 108 ASN A C 1
ATOM 881 O O . ASN A 1 108 ? 5.913 -1.476 -0.249 1.00 93.31 108 ASN A O 1
ATOM 885 N N . GLU A 1 109 ? 6.755 0.242 -1.434 1.00 93.19 109 GLU A N 1
ATOM 886 C CA . GLU A 1 109 ? 6.193 1.279 -0.574 1.00 93.19 109 GLU A CA 1
ATOM 887 C C . GLU A 1 109 ? 4.659 1.320 -0.650 1.00 93.19 109 GLU A C 1
ATOM 889 O O . GLU A 1 109 ? 3.993 1.376 0.384 1.00 93.19 109 GLU A O 1
ATOM 894 N N . LEU A 1 110 ? 4.074 1.168 -1.844 1.00 91.56 110 LEU A N 1
ATOM 895 C CA . LEU A 1 110 ? 2.622 1.013 -2.001 1.00 91.56 110 LEU A CA 1
ATOM 896 C C . LEU A 1 110 ? 2.093 -0.180 -1.205 1.00 91.56 110 LEU A C 1
ATOM 898 O O . LEU A 1 110 ? 1.124 -0.050 -0.458 1.00 91.56 110 LEU A O 1
ATOM 902 N N . ASN A 1 111 ? 2.735 -1.342 -1.331 1.00 92.81 111 ASN A N 1
ATOM 903 C CA . ASN A 1 111 ? 2.329 -2.546 -0.610 1.00 92.81 111 ASN A CA 1
ATOM 904 C C . ASN A 1 111 ? 2.439 -2.365 0.908 1.00 92.81 111 ASN A C 1
ATOM 906 O O . ASN A 1 111 ? 1.573 -2.845 1.649 1.00 92.81 111 ASN A O 1
ATOM 910 N N . ARG A 1 112 ? 3.470 -1.651 1.376 1.00 94.44 112 ARG A N 1
ATOM 911 C CA . ARG A 1 112 ? 3.641 -1.292 2.787 1.00 94.44 112 ARG A CA 1
ATOM 912 C C . ARG A 1 112 ? 2.469 -0.437 3.273 1.00 94.44 112 ARG A C 1
ATOM 914 O O . ARG A 1 112 ? 1.827 -0.809 4.254 1.00 94.44 112 ARG A O 1
ATOM 921 N N . LEU A 1 113 ? 2.146 0.641 2.556 1.00 92.94 113 LEU A N 1
ATOM 922 C CA . LEU A 1 113 ? 1.041 1.548 2.887 1.00 92.94 113 LEU A CA 1
ATOM 923 C C . LEU A 1 113 ? -0.319 0.838 2.866 1.00 92.94 113 LEU A C 1
ATOM 925 O O . LEU A 1 113 ? -1.116 1.001 3.787 1.00 92.94 113 LEU A O 1
ATOM 929 N N . ILE A 1 114 ? -0.579 0.007 1.853 1.00 94.25 114 ILE A N 1
ATOM 930 C CA . ILE A 1 114 ? -1.803 -0.805 1.761 1.00 94.25 114 ILE A CA 1
ATOM 931 C C . ILE A 1 114 ? -1.923 -1.734 2.974 1.00 94.25 114 ILE A C 1
ATOM 933 O O . ILE A 1 114 ? -2.982 -1.806 3.600 1.00 94.25 114 ILE A O 1
ATOM 937 N N . SER A 1 115 ? -0.840 -2.428 3.327 1.00 95.06 115 SER A N 1
ATOM 938 C CA . SER A 1 115 ? -0.822 -3.351 4.468 1.00 95.06 115 SER A CA 1
ATOM 939 C C . SER A 1 115 ? -1.065 -2.623 5.790 1.00 95.06 115 SER A C 1
ATOM 941 O O 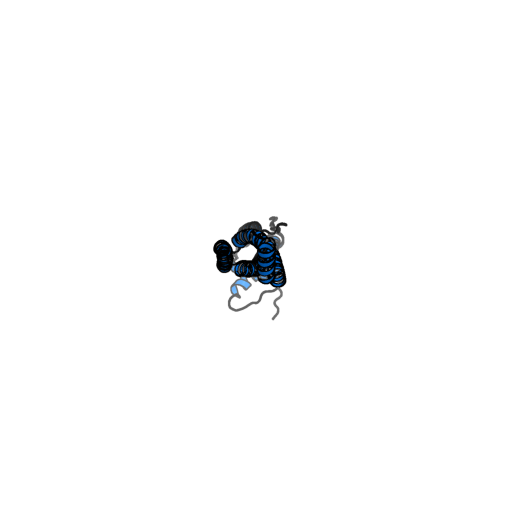. SER A 1 115 ? -1.824 -3.107 6.628 1.00 95.06 115 SER A O 1
ATOM 943 N N . GLU A 1 116 ? -0.471 -1.440 5.956 1.00 95.38 116 GLU A N 1
ATOM 944 C CA . GLU A 1 116 ? -0.666 -0.572 7.117 1.00 95.38 116 GLU A CA 1
ATOM 945 C C . GLU A 1 116 ? -2.128 -0.117 7.241 1.00 95.38 116 GLU A C 1
ATOM 947 O O . GLU A 1 116 ? -2.741 -0.293 8.293 1.00 95.38 116 GLU A O 1
ATOM 952 N N . LYS A 1 117 ? -2.741 0.355 6.148 1.00 94.94 117 LYS A N 1
ATOM 953 C CA . LYS A 1 117 ? -4.161 0.742 6.120 1.00 94.94 117 LYS A CA 1
ATOM 954 C C . LYS A 1 117 ? -5.089 -0.418 6.478 1.00 94.94 117 LYS A C 1
ATOM 956 O O . LYS A 1 117 ? -6.004 -0.255 7.282 1.00 94.94 117 LYS A O 1
ATOM 961 N N . ILE A 1 118 ? -4.852 -1.596 5.901 1.00 96.56 118 ILE A N 1
ATOM 962 C CA . ILE A 1 118 ? -5.642 -2.801 6.192 1.00 96.56 118 ILE A CA 1
ATOM 963 C C . ILE A 1 118 ? -5.517 -3.180 7.669 1.00 96.56 118 ILE A C 1
ATOM 965 O O . ILE A 1 118 ? -6.520 -3.490 8.314 1.00 96.56 118 ILE A O 1
ATOM 969 N N . LYS A 1 119 ? -4.297 -3.135 8.215 1.00 97.00 119 LYS A N 1
ATOM 970 C CA . LYS A 1 119 ? -4.051 -3.393 9.633 1.00 97.00 119 LYS A CA 1
ATOM 971 C C . LYS A 1 119 ? -4.840 -2.418 10.511 1.00 97.00 119 LYS A C 1
ATOM 973 O O . LYS A 1 119 ? -5.566 -2.877 11.387 1.00 97.00 119 LYS A O 1
ATOM 978 N N . ASN A 1 120 ? -4.781 -1.119 10.226 1.00 96.56 120 ASN A N 1
ATOM 979 C CA . ASN A 1 120 ? -5.509 -0.100 10.985 1.00 96.56 120 ASN A CA 1
ATOM 980 C C . ASN A 1 120 ? -7.030 -0.318 10.944 1.00 96.56 120 ASN A C 1
ATOM 982 O O . ASN A 1 120 ? -7.687 -0.269 11.983 1.00 96.56 120 ASN A O 1
ATOM 986 N N . ILE A 1 121 ? -7.598 -0.617 9.768 1.00 96.94 121 ILE A N 1
ATOM 987 C CA . ILE A 1 121 ? -9.034 -0.924 9.624 1.00 96.94 121 ILE A CA 1
ATOM 988 C C . ILE A 1 121 ? -9.418 -2.137 10.483 1.00 96.94 121 ILE A C 1
ATOM 990 O O . ILE A 1 121 ? -10.427 -2.102 11.190 1.00 96.94 121 ILE A O 1
ATOM 994 N N . ASN A 1 122 ? -8.607 -3.197 10.474 1.00 95.88 122 ASN A N 1
ATOM 995 C CA . ASN A 1 122 ? -8.859 -4.387 11.287 1.00 95.88 122 ASN A CA 1
ATOM 996 C C . ASN A 1 122 ? -8.751 -4.100 12.793 1.00 95.88 122 ASN A C 1
ATOM 998 O O . ASN A 1 122 ? -9.586 -4.571 13.562 1.00 95.88 122 ASN A O 1
ATOM 1002 N N . GLU A 1 123 ? -7.776 -3.298 13.224 1.00 94.94 123 GLU A N 1
ATOM 1003 C CA . GLU A 1 123 ? -7.659 -2.865 14.621 1.00 94.94 123 GLU A CA 1
ATOM 1004 C C . GLU A 1 123 ? -8.877 -2.045 15.072 1.00 94.94 123 GLU A C 1
ATOM 1006 O O . GLU A 1 123 ? -9.389 -2.248 16.176 1.00 94.94 123 GLU A O 1
ATOM 1011 N N . ILE A 1 124 ? -9.393 -1.162 14.212 1.00 95.69 124 ILE A N 1
ATOM 1012 C CA . ILE A 1 124 ? -10.626 -0.410 14.479 1.00 95.69 124 ILE A CA 1
ATOM 1013 C C . ILE A 1 124 ? -11.828 -1.355 14.577 1.00 95.69 124 ILE A C 1
ATOM 1015 O O . ILE A 1 124 ? -12.603 -1.252 15.526 1.00 95.69 124 ILE A O 1
ATOM 1019 N N . ASN A 1 125 ? -11.967 -2.309 13.654 1.00 95.50 125 ASN A N 1
ATOM 1020 C CA . ASN A 1 125 ? -13.046 -3.300 13.691 1.00 95.50 125 ASN A CA 1
ATOM 1021 C C . ASN A 1 125 ? -13.015 -4.150 14.969 1.00 95.50 125 ASN A C 1
ATOM 1023 O O . ASN A 1 125 ? -14.068 -4.414 15.549 1.00 95.50 125 ASN A O 1
ATOM 1027 N N . ASN A 1 126 ? -11.828 -4.529 15.448 1.00 92.00 126 ASN A N 1
ATOM 1028 C CA . ASN A 1 126 ? -11.682 -5.242 16.718 1.00 92.00 126 ASN A CA 1
ATOM 1029 C C . ASN A 1 126 ? -12.197 -4.397 17.891 1.00 92.00 126 ASN A C 1
ATOM 1031 O O . ASN A 1 126 ? -12.990 -4.884 18.700 1.00 92.00 126 ASN A O 1
ATOM 1035 N N . LYS A 1 127 ? -11.828 -3.108 17.940 1.00 91.12 127 LYS A N 1
ATOM 1036 C CA . LYS A 1 127 ? -12.337 -2.165 18.950 1.00 91.12 127 LYS A CA 1
ATOM 1037 C C . LYS A 1 127 ? -13.854 -2.012 18.874 1.00 91.12 127 LYS A C 1
ATOM 1039 O O . LYS A 1 127 ? -14.522 -2.100 19.902 1.00 91.12 127 LYS A O 1
ATOM 1044 N N . LEU A 1 128 ? -14.412 -1.850 17.674 1.00 93.94 128 LEU A N 1
ATOM 1045 C CA . LEU A 1 128 ? -15.862 -1.795 17.452 1.00 93.94 128 LEU A CA 1
ATOM 1046 C C . LEU A 1 128 ? -16.561 -3.064 17.968 1.00 93.94 128 LEU A C 1
ATOM 1048 O O . LEU A 1 128 ? -17.588 -2.968 18.635 1.00 93.94 128 LEU A O 1
ATOM 1052 N N . GLY A 1 129 ? -15.975 -4.246 17.756 1.00 90.38 129 GLY A N 1
ATOM 1053 C CA . GLY A 1 129 ? -16.489 -5.506 18.300 1.00 90.38 129 GLY A CA 1
ATOM 1054 C C . GLY A 1 129 ? -16.481 -5.568 19.834 1.00 90.38 129 GLY A C 1
ATOM 1055 O O . GLY A 1 129 ? -17.396 -6.129 20.441 1.00 90.38 129 GLY A O 1
ATOM 1056 N N . ILE A 1 130 ? -15.484 -4.969 20.492 1.00 88.00 130 ILE A N 1
ATOM 1057 C CA . ILE A 1 130 ? -15.466 -4.834 21.957 1.00 88.00 130 ILE A CA 1
ATOM 1058 C C . ILE A 1 130 ? -16.588 -3.896 22.403 1.00 88.00 130 ILE A C 1
ATOM 1060 O O . ILE A 1 130 ? -17.388 -4.281 23.254 1.00 88.00 130 ILE A O 1
ATOM 1064 N N . PHE A 1 131 ? -16.714 -2.720 21.785 1.00 89.00 131 PHE A N 1
ATOM 1065 C CA . PHE A 1 131 ? -17.795 -1.779 22.086 1.00 89.00 131 PHE A CA 1
ATOM 1066 C C . PHE A 1 131 ? -19.184 -2.395 21.914 1.00 89.00 131 PHE A C 1
ATOM 1068 O O . PHE A 1 131 ? -20.043 -2.212 22.774 1.00 89.00 131 PHE A O 1
ATOM 1075 N N . ALA A 1 132 ? -19.394 -3.184 20.859 1.00 89.56 132 ALA A N 1
ATOM 1076 C CA . ALA A 1 132 ? -20.637 -3.916 20.642 1.00 89.56 132 ALA A CA 1
ATOM 1077 C C . ALA A 1 132 ? -20.970 -4.838 21.824 1.00 89.56 132 ALA A C 1
ATOM 1079 O O . ALA A 1 132 ? -22.099 -4.842 22.314 1.00 89.56 132 ALA A O 1
ATOM 1080 N N . ARG A 1 133 ? -19.977 -5.581 22.336 1.00 84.94 133 ARG A N 1
ATOM 1081 C CA . ARG A 1 133 ? -20.145 -6.430 23.527 1.00 84.94 133 ARG A CA 1
ATOM 1082 C C . ARG A 1 133 ? -20.473 -5.605 24.768 1.00 84.94 133 ARG A C 1
ATOM 1084 O O . ARG A 1 133 ? -21.363 -5.999 25.515 1.00 84.94 133 ARG A O 1
ATOM 1091 N N . VAL A 1 134 ? -19.830 -4.453 24.969 1.00 83.38 134 VAL A N 1
ATOM 1092 C CA . VAL A 1 134 ? -20.169 -3.555 26.088 1.00 83.38 134 VAL A CA 1
ATOM 1093 C C . VAL A 1 134 ? -21.616 -3.074 25.979 1.00 83.38 134 VAL A C 1
ATOM 1095 O O . VAL A 1 134 ? -22.390 -3.212 26.922 1.00 83.38 134 VAL A O 1
ATOM 1098 N N . LEU A 1 135 ? -22.024 -2.559 24.824 1.00 85.38 135 LEU A N 1
ATOM 1099 C CA . LEU A 1 135 ? -23.375 -2.034 24.632 1.00 85.38 135 LEU A CA 1
ATOM 1100 C C . LEU A 1 135 ? -24.439 -3.129 24.807 1.00 85.38 135 LEU A C 1
ATOM 1102 O O . LEU A 1 135 ? -25.397 -2.945 25.556 1.00 85.38 135 LEU A O 1
ATOM 1106 N N . VAL A 1 136 ? -24.244 -4.299 24.198 1.00 84.88 136 VAL A N 1
ATOM 1107 C CA . VAL A 1 136 ? -25.252 -5.369 24.192 1.00 84.88 136 VAL A CA 1
ATOM 1108 C C . VAL A 1 136 ? -25.231 -6.203 25.471 1.00 84.88 136 VAL A C 1
ATOM 1110 O O . VAL A 1 136 ? -26.279 -6.450 26.058 1.00 84.88 136 VAL A O 1
ATOM 1113 N N . GLN A 1 137 ? -24.065 -6.665 25.919 1.00 80.38 137 GLN A N 1
ATOM 1114 C CA . GLN A 1 137 ? -23.968 -7.617 27.034 1.00 80.38 137 GLN A CA 1
ATOM 1115 C C . GLN A 1 137 ? -23.876 -6.902 28.380 1.00 80.38 137 GLN A C 1
ATOM 1117 O O . GLN A 1 137 ? -24.544 -7.298 29.334 1.00 80.38 137 GLN A O 1
ATOM 1122 N N . PHE A 1 138 ? -23.073 -5.837 28.458 1.00 76.12 138 PHE A N 1
ATOM 1123 C CA . PHE A 1 138 ? -22.855 -5.112 29.708 1.00 76.12 138 PHE A CA 1
ATOM 1124 C C . PHE A 1 138 ? -23.963 -4.087 29.980 1.00 76.12 138 PHE A C 1
ATOM 1126 O O . PHE A 1 138 ? -24.490 -4.030 31.094 1.00 76.12 138 PHE A O 1
ATOM 1133 N N . LEU A 1 139 ? -24.366 -3.312 28.968 1.00 80.06 139 LEU A N 1
ATOM 1134 C CA . LEU A 1 139 ? -25.405 -2.285 29.091 1.00 80.06 139 LEU A CA 1
ATOM 1135 C C . LEU A 1 139 ? -26.815 -2.767 28.734 1.00 80.06 139 LEU A C 1
ATOM 1137 O O . LEU A 1 139 ? -27.768 -2.067 29.061 1.00 80.06 139 LEU A O 1
ATOM 1141 N N . ARG A 1 140 ? -26.964 -3.956 28.130 1.00 82.38 140 ARG A N 1
ATOM 1142 C CA . ARG A 1 140 ? -28.257 -4.506 27.669 1.00 82.38 140 ARG A CA 1
ATOM 1143 C C . ARG A 1 140 ? -28.989 -3.589 26.682 1.00 82.38 140 ARG A C 1
ATOM 1145 O O . ARG A 1 140 ? -30.217 -3.575 26.631 1.00 82.38 140 ARG A O 1
ATOM 1152 N N . LEU A 1 141 ? -28.231 -2.840 25.884 1.00 81.94 141 LEU A N 1
ATOM 1153 C CA . LEU A 1 141 ? -28.740 -1.957 24.842 1.00 81.94 141 LEU A CA 1
ATOM 1154 C C . LEU A 1 141 ? -28.607 -2.644 23.476 1.00 81.94 141 LEU A C 1
ATOM 1156 O O . LEU A 1 141 ? -27.491 -2.985 23.080 1.00 81.94 141 LEU A O 1
ATOM 1160 N N . PRO A 1 142 ? -29.705 -2.829 22.723 1.00 81.94 142 PRO A N 1
ATOM 1161 C CA . PRO A 1 142 ? -29.677 -3.479 21.416 1.00 81.94 142 PRO A CA 1
ATOM 1162 C C . PRO A 1 142 ? -29.188 -2.506 20.330 1.00 81.94 142 PRO A C 1
ATOM 1164 O O . PRO A 1 142 ? -29.927 -2.141 19.420 1.00 81.94 142 PRO A O 1
ATOM 1167 N N . VAL A 1 143 ? -27.945 -2.038 20.453 1.00 85.25 143 VAL A N 1
ATOM 1168 C CA . VAL A 1 143 ? -27.301 -1.162 19.468 1.00 85.25 143 VAL A CA 1
ATOM 1169 C C . VAL A 1 143 ? -26.543 -2.014 18.461 1.00 85.25 143 VAL A C 1
ATOM 1171 O O . VAL A 1 143 ? -25.703 -2.834 18.831 1.00 85.25 143 VAL A O 1
ATOM 1174 N N . GLU A 1 144 ? -26.810 -1.791 17.178 1.00 86.12 144 GLU A N 1
ATOM 1175 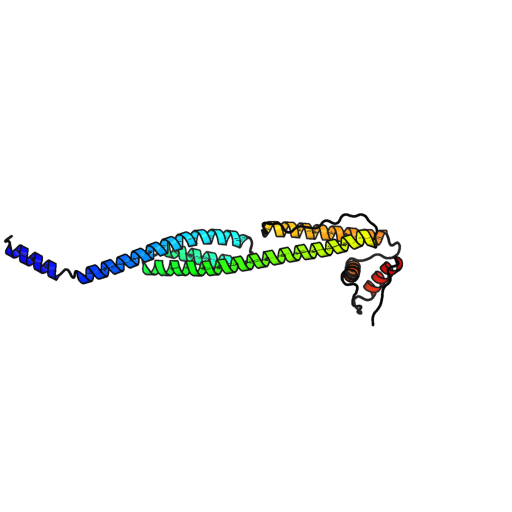C CA . GLU A 1 144 ? -26.064 -2.425 16.097 1.00 86.12 144 GLU A CA 1
ATOM 1176 C C . GLU A 1 144 ? -24.771 -1.645 15.824 1.00 86.12 144 GLU A C 1
ATOM 1178 O O . GLU A 1 144 ? -24.798 -0.501 15.360 1.00 86.12 144 GLU A O 1
ATOM 1183 N N . VAL A 1 145 ? -23.630 -2.268 16.121 1.00 91.12 145 VAL A N 1
ATOM 1184 C CA . VAL A 1 145 ? -22.308 -1.719 15.808 1.00 91.12 145 VAL A CA 1
ATOM 1185 C C . VAL A 1 145 ? -21.819 -2.325 14.499 1.00 91.12 145 VAL A C 1
ATOM 1187 O O . VAL A 1 145 ? -21.617 -3.535 14.397 1.00 91.12 145 VAL A O 1
ATOM 1190 N N . LYS A 1 146 ? -21.626 -1.477 13.490 1.00 92.88 146 LYS A N 1
ATOM 1191 C CA . LYS A 1 146 ? -21.166 -1.886 12.157 1.00 92.88 146 LYS A CA 1
ATOM 1192 C C . LYS A 1 146 ? -19.649 -2.068 12.122 1.00 92.88 146 LYS A C 1
ATOM 1194 O O . LYS A 1 146 ? -18.924 -1.395 12.850 1.00 92.88 146 LYS A O 1
ATOM 1199 N N . THR A 1 147 ? -19.173 -2.936 11.234 1.00 93.06 147 THR A N 1
ATOM 1200 C CA . THR A 1 147 ? -17.750 -3.085 10.890 1.00 93.06 147 THR A CA 1
ATOM 1201 C C . THR A 1 147 ? -17.499 -2.654 9.449 1.00 93.06 147 THR A C 1
ATOM 1203 O O . THR A 1 147 ? -18.421 -2.564 8.635 1.00 93.06 147 THR A O 1
ATOM 1206 N N . PHE A 1 148 ? -16.240 -2.368 9.136 1.00 95.69 148 PHE A N 1
ATOM 1207 C CA . PHE A 1 148 ? -15.827 -1.824 7.849 1.00 95.69 148 PHE A CA 1
ATOM 1208 C C . PHE A 1 148 ? -15.047 -2.872 7.052 1.00 95.69 148 PHE A C 1
ATOM 1210 O O . PHE A 1 148 ? -13.986 -3.310 7.505 1.00 95.69 148 PHE A O 1
ATOM 1217 N N . PRO A 1 149 ? -15.542 -3.305 5.881 1.00 92.62 149 PRO A N 1
ATOM 1218 C CA . PRO A 1 149 ? -14.863 -4.315 5.085 1.00 92.62 149 PRO A CA 1
ATOM 1219 C C . PRO A 1 149 ? -13.641 -3.740 4.364 1.00 92.62 149 PRO A C 1
ATOM 1221 O O . PRO A 1 149 ? -13.621 -2.581 3.950 1.00 92.62 149 PRO A O 1
ATOM 1224 N N . VAL A 1 150 ? -12.638 -4.591 4.144 1.00 91.94 150 VAL A N 1
ATOM 1225 C CA . VAL A 1 150 ? -11.518 -4.282 3.248 1.00 91.94 150 VAL A CA 1
ATOM 1226 C C . VAL A 1 150 ? -11.982 -4.502 1.800 1.00 91.94 150 VAL A C 1
ATOM 1228 O O . VAL A 1 150 ? -12.432 -5.606 1.480 1.00 91.94 150 VAL A O 1
ATOM 1231 N N . PRO A 1 151 ? -11.889 -3.495 0.912 1.00 89.69 151 PRO A N 1
ATOM 1232 C CA . PRO A 1 151 ? -12.344 -3.611 -0.466 1.00 89.69 151 PRO A CA 1
ATOM 1233 C C . PRO A 1 151 ? -11.433 -4.551 -1.268 1.00 89.69 151 PRO A C 1
ATOM 1235 O O . PRO A 1 151 ? -10.234 -4.665 -1.000 1.00 89.69 151 PRO A O 1
ATOM 1238 N N . SER A 1 152 ? -11.997 -5.216 -2.278 1.00 88.75 152 SER A N 1
ATOM 1239 C CA . SER A 1 152 ? -11.278 -6.202 -3.098 1.00 88.75 152 SER A CA 1
ATOM 1240 C C . SER A 1 152 ? -10.148 -5.594 -3.931 1.00 88.75 152 SER A C 1
ATOM 1242 O O . SER A 1 152 ? -9.119 -6.237 -4.115 1.00 88.75 152 SER A O 1
ATOM 1244 N N . ASP A 1 153 ? -10.312 -4.356 -4.399 1.00 86.50 153 ASP A N 1
ATOM 1245 C CA . ASP A 1 153 ? -9.338 -3.649 -5.236 1.00 86.50 153 ASP A CA 1
ATOM 1246 C C . ASP A 1 153 ? -8.172 -3.025 -4.452 1.00 86.50 153 ASP A C 1
ATOM 1248 O O . ASP A 1 153 ? -7.189 -2.616 -5.064 1.00 86.50 153 ASP A O 1
ATOM 1252 N N . ARG A 1 154 ? -8.265 -2.963 -3.113 1.00 88.75 154 ARG A N 1
ATOM 1253 C CA . ARG A 1 154 ? -7.214 -2.509 -2.176 1.00 88.75 154 ARG A CA 1
ATOM 1254 C C . ARG A 1 154 ? -6.514 -1.198 -2.564 1.00 88.75 154 ARG A C 1
ATOM 1256 O O . ARG A 1 154 ? -5.370 -0.970 -2.179 1.00 88.75 154 ARG A O 1
ATOM 1263 N N . SER A 1 155 ? -7.194 -0.323 -3.300 1.00 89.38 155 SER A N 1
ATOM 1264 C CA . SER A 1 155 ? -6.640 0.981 -3.673 1.00 89.38 155 SER A CA 1
ATOM 1265 C C . SER A 1 155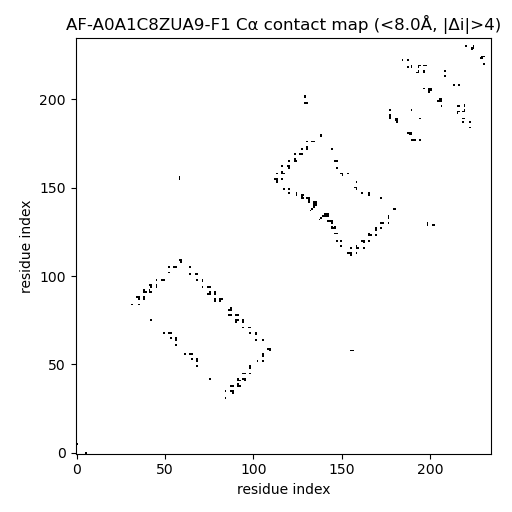 ? -6.427 1.859 -2.434 1.00 89.38 155 SER A C 1
ATOM 1267 O O . SER A 1 155 ? -7.260 1.876 -1.522 1.00 89.38 155 SER A O 1
ATOM 1269 N N . ILE A 1 156 ? -5.319 2.609 -2.395 1.00 89.94 156 ILE A N 1
ATOM 1270 C CA . ILE A 1 156 ? -4.967 3.465 -1.248 1.00 89.94 156 ILE A CA 1
ATOM 1271 C C . ILE A 1 156 ? -6.053 4.511 -0.989 1.00 89.94 156 ILE A C 1
ATOM 1273 O O . ILE A 1 156 ? -6.402 4.759 0.167 1.00 89.94 156 ILE A O 1
ATOM 1277 N N . SER A 1 157 ? -6.626 5.090 -2.044 1.00 89.44 157 SER A N 1
ATOM 1278 C CA . SER A 1 157 ? -7.693 6.088 -1.944 1.00 89.44 157 SER A CA 1
ATOM 1279 C C . SER A 1 157 ? -8.936 5.537 -1.236 1.00 89.44 157 SER A C 1
ATOM 1281 O O . SER A 1 157 ? -9.382 6.128 -0.249 1.00 89.44 157 SER A O 1
ATOM 1283 N N . LYS A 1 158 ? -9.443 4.371 -1.658 1.00 92.56 158 LYS A N 1
ATOM 1284 C CA . LYS A 1 158 ? -10.603 3.726 -1.020 1.00 92.56 158 LYS A CA 1
ATOM 1285 C C . LYS A 1 158 ? -10.294 3.247 0.390 1.00 92.56 158 LYS A C 1
ATOM 1287 O O . LYS A 1 158 ? -11.104 3.454 1.288 1.00 92.56 158 LYS A O 1
ATOM 1292 N N . LEU A 1 159 ? -9.122 2.650 0.613 1.00 95.19 159 LEU A N 1
ATOM 1293 C CA . LEU A 1 159 ? -8.695 2.243 1.954 1.00 95.19 159 LEU A CA 1
ATOM 1294 C C . LEU A 1 159 ? -8.628 3.443 2.908 1.00 95.19 159 LEU A C 1
ATOM 1296 O O . LEU A 1 159 ? -9.104 3.355 4.033 1.00 95.19 159 LEU A O 1
ATOM 1300 N N . SER A 1 160 ? -8.108 4.582 2.448 1.00 92.94 160 SER A N 1
ATOM 1301 C CA . SER A 1 160 ? -8.031 5.816 3.242 1.00 92.94 160 SER A CA 1
ATOM 1302 C C . SER A 1 160 ? -9.404 6.438 3.504 1.00 92.94 160 SER A C 1
ATOM 1304 O O . SER A 1 160 ? -9.628 7.070 4.536 1.00 92.94 160 SER A O 1
ATOM 1306 N N . GLU A 1 161 ? -10.346 6.307 2.573 1.00 94.75 161 GLU A N 1
ATOM 1307 C CA . GLU A 1 161 ? -11.732 6.709 2.800 1.00 94.75 161 GLU A CA 1
ATOM 1308 C C . GLU A 1 161 ? -12.401 5.834 3.865 1.00 94.75 161 GLU A C 1
ATOM 1310 O O . GLU A 1 161 ? -12.937 6.367 4.837 1.00 94.75 161 GLU A O 1
ATOM 1315 N N . ILE A 1 162 ? -12.303 4.512 3.721 1.00 96.00 162 ILE A N 1
ATOM 1316 C CA . ILE A 1 162 ? -12.874 3.543 4.661 1.00 96.00 162 ILE A CA 1
ATOM 1317 C C . ILE A 1 162 ? -12.267 3.713 6.053 1.00 96.00 162 ILE A C 1
ATOM 1319 O O . ILE A 1 162 ? -13.007 3.769 7.028 1.00 96.00 162 ILE A O 1
ATOM 1323 N N . GLU A 1 163 ? -10.946 3.865 6.162 1.00 96.12 163 GLU A N 1
ATOM 1324 C CA . GLU A 1 163 ? -10.272 4.118 7.438 1.00 96.12 163 GLU A CA 1
ATOM 1325 C C . GLU A 1 163 ? -10.806 5.395 8.107 1.00 96.12 163 GLU A C 1
ATOM 1327 O O . GLU A 1 163 ? -11.148 5.371 9.286 1.00 96.12 163 GLU A O 1
ATOM 1332 N N . ARG A 1 164 ? -10.969 6.499 7.363 1.00 96.19 164 ARG A N 1
ATOM 1333 C CA . ARG A 1 164 ? -11.540 7.743 7.913 1.00 96.19 164 ARG A CA 1
ATOM 1334 C C . ARG A 1 164 ? -12.981 7.569 8.385 1.00 96.19 164 ARG A C 1
ATOM 1336 O O . ARG A 1 164 ? -13.343 8.117 9.425 1.00 96.19 164 ARG A O 1
ATOM 1343 N N . GLN A 1 165 ? -13.802 6.835 7.636 1.00 96.75 165 GLN A N 1
ATOM 1344 C CA . GLN A 1 165 ? -15.174 6.524 8.044 1.00 96.75 165 GLN A CA 1
ATOM 1345 C C . GLN A 1 165 ? -15.188 5.652 9.308 1.00 96.75 165 GLN A C 1
ATOM 1347 O O . GLN A 1 165 ? -15.931 5.949 10.242 1.00 96.75 165 GLN A O 1
ATOM 1352 N N . ALA A 1 166 ? -14.319 4.641 9.370 1.00 96.69 166 ALA A N 1
ATOM 1353 C CA . ALA A 1 166 ? -14.183 3.745 10.511 1.00 96.69 166 ALA A CA 1
ATOM 1354 C C . ALA A 1 166 ? -13.723 4.481 11.777 1.00 96.69 166 ALA A C 1
ATOM 1356 O O . ALA A 1 166 ? -14.293 4.260 12.843 1.00 96.69 166 ALA A O 1
ATOM 1357 N N . ILE A 1 167 ? -12.753 5.396 11.662 1.00 96.06 167 ILE A N 1
ATOM 1358 C CA . ILE A 1 167 ? -12.287 6.242 12.774 1.00 96.06 167 ILE A CA 1
ATOM 1359 C C . ILE A 1 167 ? -13.432 7.100 13.314 1.00 96.06 167 ILE A C 1
ATOM 1361 O O . ILE A 1 167 ? -13.688 7.087 14.515 1.00 96.06 167 ILE A O 1
ATOM 1365 N N . ARG A 1 168 ? -14.152 7.812 12.437 1.00 96.31 168 ARG A N 1
ATOM 1366 C CA . ARG A 1 168 ? -15.282 8.661 12.851 1.00 96.31 168 ARG A CA 1
ATOM 1367 C C . ARG A 1 168 ? -16.364 7.847 13.554 1.00 96.31 168 ARG A C 1
ATOM 1369 O O . ARG A 1 168 ? -16.809 8.213 14.634 1.00 96.31 168 ARG A O 1
ATOM 1376 N N . TYR A 1 169 ? -16.730 6.706 12.978 1.00 96.88 169 TYR A N 1
ATOM 1377 C CA . TYR A 1 169 ? -17.738 5.837 13.572 1.00 96.88 169 TYR A CA 1
ATOM 1378 C C . TYR A 1 169 ? -17.290 5.251 14.919 1.00 96.88 169 TYR A C 1
ATOM 1380 O O . TYR A 1 169 ? -18.086 5.170 15.850 1.00 96.88 169 TYR A O 1
ATOM 1388 N N . LEU A 1 170 ? -16.012 4.887 15.062 1.00 94.94 170 LEU A N 1
ATOM 1389 C CA . LEU A 1 170 ? -15.449 4.449 16.340 1.00 94.94 170 LEU A CA 1
ATOM 1390 C C . LEU A 1 170 ? -15.571 5.535 17.416 1.00 94.94 170 LEU A C 1
ATOM 1392 O O . LEU A 1 170 ? -15.921 5.224 18.554 1.00 94.94 170 LEU A O 1
ATOM 1396 N N . GLU A 1 171 ? -15.310 6.797 17.075 1.00 93.50 171 GLU A N 1
ATOM 1397 C CA . GLU A 1 171 ? -15.483 7.921 18.001 1.00 93.50 171 GLU A CA 1
ATOM 1398 C C . GLU A 1 171 ? -16.947 8.118 18.409 1.00 93.50 171 GLU A C 1
ATOM 1400 O O . GLU A 1 171 ? -17.221 8.345 19.590 1.00 93.50 171 GLU A O 1
ATOM 1405 N N . ASP A 1 172 ? -17.885 7.985 17.471 1.00 94.00 172 ASP A N 1
ATOM 1406 C CA . ASP A 1 172 ? -19.320 8.092 17.751 1.00 94.00 172 ASP A CA 1
ATOM 1407 C C .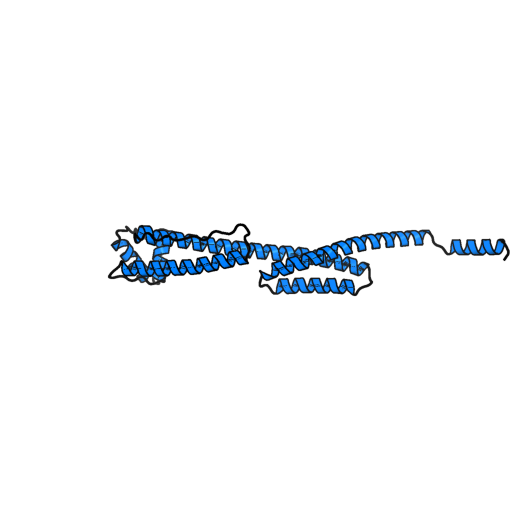 ASP A 1 172 ? -19.791 6.976 18.693 1.00 94.00 172 ASP A C 1
ATOM 1409 O O . ASP A 1 172 ? -20.459 7.235 19.696 1.00 94.00 172 ASP A O 1
ATOM 1413 N N . ILE A 1 173 ? -19.375 5.732 18.433 1.00 93.31 173 ILE A N 1
ATOM 1414 C CA . ILE A 1 173 ? -19.681 4.586 19.298 1.00 93.31 173 ILE A CA 1
ATOM 1415 C C . ILE A 1 173 ? -19.030 4.736 20.675 1.00 93.31 173 ILE A C 1
ATOM 1417 O O . ILE A 1 173 ? -19.651 4.403 21.689 1.00 93.31 173 ILE A O 1
ATOM 1421 N N . ARG A 1 174 ? -17.810 5.279 20.745 1.00 90.00 174 ARG A N 1
ATOM 1422 C CA . ARG A 1 174 ? -17.148 5.579 22.018 1.00 90.00 174 ARG A CA 1
ATOM 1423 C C . ARG A 1 174 ? -17.956 6.591 22.828 1.00 90.00 174 ARG A C 1
ATOM 1425 O O . ARG A 1 174 ? -18.220 6.330 23.999 1.00 90.00 174 ARG A O 1
ATOM 1432 N N . LYS A 1 175 ? -18.372 7.709 22.222 1.00 89.38 175 LYS A N 1
ATOM 1433 C CA . LYS A 1 175 ? -19.190 8.743 22.886 1.00 89.38 175 LYS A CA 1
ATOM 1434 C C . LYS A 1 175 ? -20.509 8.172 23.389 1.00 89.38 175 LYS A C 1
ATOM 1436 O O . LYS A 1 175 ? -20.794 8.294 24.576 1.00 89.38 175 LYS A O 1
ATOM 1441 N N . LEU A 1 176 ? -21.231 7.451 22.529 1.00 89.00 176 LEU A N 1
ATOM 1442 C CA . LEU A 1 176 ? -22.471 6.774 22.903 1.00 89.00 176 LEU A CA 1
ATOM 1443 C C . LEU A 1 176 ? -22.251 5.828 24.090 1.00 89.00 176 LEU A C 1
ATOM 1445 O O . LEU A 1 176 ? -23.036 5.814 25.029 1.00 89.00 176 LEU A O 1
ATOM 1449 N N . THR A 1 177 ? -21.171 5.044 24.079 1.00 86.69 177 THR A N 1
ATOM 1450 C CA . THR A 1 177 ? -20.873 4.113 25.176 1.00 86.69 177 THR A CA 1
ATOM 1451 C C . THR A 1 177 ? -20.635 4.857 26.491 1.00 86.69 177 THR A C 1
ATOM 1453 O O . THR A 1 177 ? -21.179 4.448 27.513 1.00 86.69 177 THR A O 1
ATOM 1456 N N . ILE A 1 178 ? -19.885 5.966 26.478 1.00 83.06 178 ILE A N 1
ATOM 1457 C CA . ILE A 1 178 ? -19.667 6.805 27.671 1.00 83.06 178 ILE A CA 1
ATOM 1458 C C . ILE A 1 178 ? -20.995 7.363 28.187 1.00 83.06 178 ILE A C 1
ATOM 1460 O O . ILE A 1 178 ? -21.305 7.205 29.366 1.00 83.06 178 ILE A O 1
ATOM 1464 N N . GLU A 1 179 ? -21.782 7.987 27.309 1.00 85.19 179 GLU A N 1
ATOM 1465 C CA . GLU A 1 179 ? -23.083 8.570 27.655 1.00 85.19 179 GLU A CA 1
ATOM 1466 C C . GLU A 1 179 ? -23.987 7.524 28.310 1.00 85.19 179 GLU A C 1
ATOM 1468 O O . GLU A 1 179 ? -24.502 7.743 29.402 1.00 85.19 179 GLU A O 1
ATOM 1473 N N . ARG A 1 180 ? -24.084 6.331 27.717 1.00 84.31 180 ARG A N 1
ATOM 1474 C CA . ARG A 1 180 ? -24.931 5.249 28.230 1.00 84.31 180 ARG A CA 1
ATOM 1475 C C . ARG A 1 180 ? -24.425 4.619 29.521 1.00 84.31 180 ARG A C 1
ATOM 1477 O O . ARG A 1 180 ? -25.246 4.184 30.329 1.00 84.31 180 ARG A O 1
ATOM 1484 N N . ILE A 1 181 ? -23.112 4.533 29.734 1.00 79.94 181 ILE A N 1
ATOM 1485 C CA . ILE A 1 181 ? -22.572 4.105 31.032 1.00 79.94 181 ILE A CA 1
ATOM 1486 C C . ILE A 1 181 ? -22.945 5.134 32.101 1.00 79.94 181 ILE A C 1
ATOM 1488 O O . ILE A 1 181 ? -23.392 4.745 33.176 1.00 79.94 181 ILE A O 1
ATOM 1492 N N . ASN A 1 182 ? -22.805 6.424 31.800 1.00 77.94 182 ASN A N 1
ATOM 1493 C CA . ASN A 1 182 ? -23.070 7.497 32.755 1.00 77.94 182 ASN A CA 1
ATOM 1494 C C . ASN A 1 182 ? -24.569 7.647 33.067 1.00 77.94 182 ASN A C 1
ATOM 1496 O O . ASN A 1 182 ? -24.923 7.838 34.223 1.00 77.94 182 ASN A O 1
ATOM 1500 N N . GLU A 1 183 ? -25.458 7.498 32.079 1.00 78.50 183 GLU A N 1
ATOM 1501 C CA . GLU A 1 183 ? -26.918 7.513 32.284 1.00 78.50 183 GLU A CA 1
ATOM 1502 C C . GLU A 1 183 ? -27.401 6.366 33.182 1.00 78.50 183 GLU A C 1
ATOM 1504 O O . GLU A 1 183 ? -28.319 6.541 33.976 1.00 78.50 183 GLU A O 1
ATOM 1509 N N . ASN A 1 184 ? -26.796 5.181 33.058 1.00 69.19 184 ASN A N 1
ATOM 1510 C CA . ASN A 1 184 ? -27.221 3.994 33.803 1.00 69.19 184 ASN A CA 1
ATOM 1511 C C . ASN A 1 184 ? -26.530 3.833 35.170 1.00 69.19 184 ASN A C 1
ATOM 1513 O O . ASN A 1 184 ? -26.770 2.828 35.838 1.00 69.19 184 ASN A O 1
ATOM 1517 N N . ASN A 1 185 ? -25.654 4.759 35.570 1.00 65.69 185 ASN A N 1
ATOM 1518 C CA . ASN A 1 185 ? -24.954 4.720 36.852 1.00 65.69 185 ASN A CA 1
ATOM 1519 C C . ASN A 1 185 ? -25.163 6.055 37.582 1.00 65.69 185 ASN A C 1
ATOM 1521 O O . ASN A 1 185 ? -24.435 7.017 37.357 1.00 65.69 185 ASN A O 1
ATOM 1525 N N . GLU A 1 186 ? -26.130 6.102 38.501 1.00 58.47 186 GLU A N 1
ATOM 1526 C CA . GLU A 1 186 ? -26.544 7.336 39.196 1.00 58.47 186 GLU A CA 1
ATOM 1527 C C . GLU A 1 186 ? -25.430 8.000 40.035 1.00 58.47 186 GLU A C 1
ATOM 1529 O O . GLU A 1 186 ? -25.548 9.169 40.388 1.00 58.47 186 GLU A O 1
ATOM 1534 N N . ASN A 1 187 ? -24.332 7.291 40.338 1.00 57.59 187 ASN A N 1
ATOM 1535 C CA . ASN A 1 187 ? -23.288 7.757 41.261 1.00 57.59 187 ASN A CA 1
ATOM 1536 C C . ASN A 1 187 ? -21.841 7.647 40.739 1.00 57.59 187 ASN A C 1
ATOM 1538 O O . ASN A 1 187 ? -20.908 7.956 41.486 1.00 57.59 187 ASN A O 1
ATOM 1542 N N . ILE A 1 188 ? -21.611 7.182 39.501 1.00 67.19 188 ILE A N 1
ATOM 1543 C CA . ILE A 1 188 ? -20.252 7.007 38.956 1.00 67.19 188 ILE A CA 1
ATOM 1544 C C . ILE A 1 188 ? -20.228 7.351 37.466 1.00 67.19 188 ILE A C 1
ATOM 1546 O O . ILE A 1 188 ? -20.759 6.608 36.643 1.00 67.19 188 ILE A O 1
ATOM 1550 N N . SER A 1 189 ? -19.554 8.450 37.119 1.00 72.12 189 SER A N 1
ATOM 1551 C CA . SER A 1 189 ? -19.235 8.788 35.733 1.00 72.12 189 SER A CA 1
ATOM 1552 C C . SER A 1 189 ? -17.854 8.260 35.339 1.00 72.12 189 SER A C 1
ATOM 1554 O O . SER A 1 189 ? -16.897 8.355 36.113 1.00 72.12 189 SER A O 1
ATOM 1556 N N . LEU A 1 190 ? -17.752 7.709 34.128 1.00 76.31 190 LEU A N 1
ATOM 1557 C CA . LEU A 1 190 ? -16.478 7.350 33.513 1.00 76.31 190 LEU A CA 1
ATOM 1558 C C . LEU A 1 190 ? -15.991 8.472 32.598 1.00 76.31 190 LEU A C 1
ATOM 1560 O O . LEU A 1 190 ? -16.705 8.957 31.718 1.00 76.31 190 LEU A O 1
ATOM 1564 N N . SER A 1 191 ? -14.730 8.836 32.779 1.00 79.56 191 SER A N 1
ATOM 1565 C CA . SER A 1 191 ? -13.948 9.603 31.817 1.00 79.56 191 SER A CA 1
ATOM 1566 C C . SER A 1 191 ? -13.489 8.721 30.641 1.00 79.56 191 SER A C 1
ATOM 1568 O O . SER A 1 191 ? -13.491 7.489 30.740 1.00 79.56 191 SER A O 1
ATOM 1570 N N . PRO A 1 192 ? -13.041 9.320 29.520 1.00 77.44 192 PRO A N 1
ATOM 1571 C CA . PRO A 1 192 ? -12.571 8.563 28.361 1.00 77.44 192 PRO A CA 1
ATOM 1572 C C . PRO A 1 192 ? -11.432 7.578 28.665 1.00 77.44 192 PRO A C 1
ATOM 1574 O O . PRO A 1 192 ? -11.411 6.503 28.071 1.00 77.44 192 PRO A O 1
ATOM 1577 N N . SER A 1 193 ? -10.519 7.919 29.580 1.00 82.06 193 SER A N 1
ATOM 1578 C CA . SER A 1 193 ? -9.395 7.060 29.977 1.00 82.06 193 SER A CA 1
ATOM 1579 C C . SER A 1 193 ? -9.820 5.905 30.887 1.00 82.06 193 SER A C 1
ATOM 1581 O O . SER A 1 193 ? -9.269 4.812 30.797 1.00 82.06 193 SER A O 1
ATOM 1583 N N . GLU A 1 194 ? -10.823 6.109 31.743 1.00 85.31 194 GLU A N 1
ATOM 1584 C CA . GLU A 1 194 ? -11.384 5.037 32.573 1.00 85.31 194 GLU A CA 1
ATOM 1585 C C . GLU A 1 194 ? -12.212 4.054 31.729 1.00 85.31 194 GLU A C 1
ATOM 1587 O O . GLU A 1 194 ? -12.179 2.850 31.975 1.00 85.31 194 GLU A O 1
ATOM 1592 N N . LEU A 1 195 ? -12.891 4.534 30.679 1.00 81.69 195 LEU A N 1
ATOM 1593 C CA . LEU A 1 195 ? -13.504 3.655 29.683 1.00 81.69 195 LEU A CA 1
ATOM 1594 C C . LEU A 1 195 ? -12.448 2.817 28.948 1.00 81.69 195 LEU A C 1
ATOM 1596 O O . LEU A 1 195 ? -12.664 1.626 28.753 1.00 81.69 195 LEU A O 1
ATOM 1600 N N . ASP A 1 196 ? -11.307 3.400 28.576 1.00 82.56 196 ASP A N 1
ATOM 1601 C CA . ASP A 1 196 ? -10.231 2.646 27.920 1.00 82.56 196 ASP A CA 1
ATOM 1602 C C . ASP A 1 196 ? -9.711 1.508 28.823 1.00 82.56 196 ASP A C 1
ATOM 1604 O O . ASP A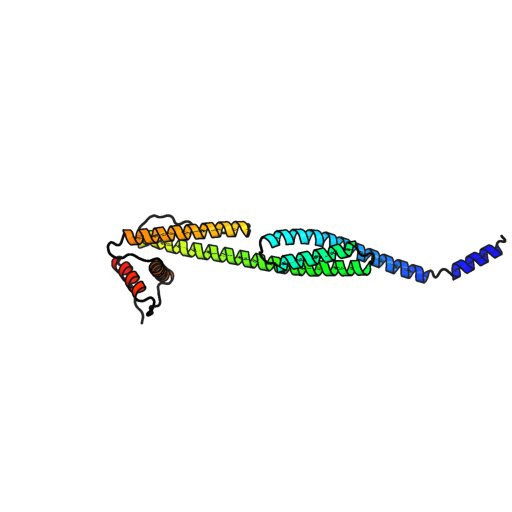 1 196 ? -9.491 0.399 28.342 1.00 82.56 196 ASP A O 1
ATOM 1608 N N . LEU A 1 197 ? -9.616 1.734 30.141 1.00 85.62 197 LEU A N 1
ATOM 1609 C CA . LEU A 1 197 ? -9.273 0.691 31.121 1.00 85.62 197 LEU A CA 1
ATOM 1610 C C . LEU A 1 197 ? -10.353 -0.392 31.246 1.00 85.62 197 LEU A C 1
ATOM 1612 O O . LEU A 1 197 ? -10.026 -1.573 31.347 1.00 85.62 197 LEU A O 1
ATOM 1616 N N . LEU A 1 198 ? -11.635 -0.011 31.237 1.00 84.44 198 LEU A N 1
ATOM 1617 C CA . LEU A 1 198 ? -12.745 -0.968 31.216 1.00 84.44 198 LEU A CA 1
ATOM 1618 C C . LEU A 1 198 ? -12.686 -1.841 29.956 1.00 84.44 198 LEU A C 1
ATOM 1620 O O . LEU A 1 198 ? -12.829 -3.058 30.046 1.00 84.44 198 LEU A O 1
ATOM 1624 N N . LEU A 1 199 ? -12.454 -1.234 28.791 1.00 81.94 199 LEU A N 1
ATOM 1625 C CA . LEU A 1 199 ? -12.329 -1.954 27.525 1.00 81.94 199 LEU A CA 1
ATOM 1626 C C . LEU A 1 199 ? -11.118 -2.887 27.533 1.00 81.94 199 LEU A C 1
ATOM 1628 O O . LEU A 1 199 ? -11.252 -4.034 27.118 1.00 81.94 199 LEU A O 1
ATOM 1632 N N . GLU A 1 200 ? -9.975 -2.435 28.054 1.00 83.81 200 GLU A N 1
ATOM 1633 C CA . GLU A 1 200 ? -8.776 -3.265 28.194 1.00 83.81 200 GLU A CA 1
ATOM 1634 C C . GLU A 1 200 ? -9.035 -4.480 29.094 1.00 83.81 200 GLU A C 1
ATOM 1636 O O . GLU A 1 200 ? -8.682 -5.603 28.727 1.00 83.81 200 GLU A O 1
ATOM 1641 N N . LEU A 1 201 ? -9.710 -4.283 30.231 1.00 83.44 201 LEU A N 1
ATOM 1642 C CA . LEU A 1 201 ? -10.083 -5.369 31.134 1.00 83.44 201 LEU A CA 1
ATOM 1643 C C . LEU A 1 201 ? -11.038 -6.367 30.458 1.00 83.44 201 LEU A C 1
ATOM 1645 O O . LEU A 1 201 ? -10.878 -7.573 30.617 1.00 83.44 201 LEU A O 1
ATOM 1649 N N . LEU A 1 202 ? -12.019 -5.885 29.691 1.00 79.31 202 LEU A N 1
ATOM 1650 C CA . LEU A 1 202 ? -12.973 -6.738 28.974 1.00 79.31 202 LEU A CA 1
ATOM 1651 C C . LEU A 1 202 ? -12.342 -7.473 27.783 1.00 79.31 202 LEU A C 1
ATOM 1653 O O . LEU A 1 202 ? -12.794 -8.560 27.425 1.00 79.31 202 LEU A O 1
ATOM 1657 N N . GLU A 1 203 ? -11.322 -6.889 27.157 1.00 78.31 203 GLU A N 1
ATOM 1658 C CA . GLU A 1 203 ? -10.601 -7.493 26.038 1.00 78.31 203 GLU A CA 1
ATOM 1659 C C . GLU A 1 203 ? -9.600 -8.551 26.508 1.00 78.31 203 GLU A C 1
ATOM 1661 O O . GLU A 1 203 ? -9.601 -9.670 25.996 1.00 78.31 203 GLU A O 1
ATOM 1666 N N . LYS A 1 204 ? -8.746 -8.200 27.474 1.00 84.06 204 LYS A N 1
ATOM 1667 C CA . LYS A 1 204 ? -7.622 -9.038 27.917 1.00 84.06 204 LYS A CA 1
ATOM 1668 C C . LYS A 1 204 ? -7.967 -9.932 29.104 1.00 84.06 204 LYS A C 1
ATOM 1670 O O . LYS A 1 204 ? -7.250 -10.891 29.368 1.00 84.06 204 LYS A O 1
ATOM 1675 N N . GLY A 1 205 ? -9.031 -9.611 29.838 1.00 80.00 205 GLY A N 1
ATOM 1676 C CA . GLY A 1 205 ? -9.387 -10.259 31.102 1.00 80.00 205 GLY A CA 1
ATOM 1677 C C . GLY A 1 205 ? -8.549 -9.803 32.302 1.00 80.00 205 GLY A C 1
ATOM 1678 O O . GLY A 1 205 ? -8.836 -10.210 33.425 1.00 80.00 205 GLY A O 1
ATOM 1679 N N . GLU A 1 206 ? -7.534 -8.960 32.096 1.00 85.75 206 GLU A N 1
ATOM 1680 C CA . GLU A 1 206 ? -6.653 -8.448 33.146 1.00 85.75 206 GLU A CA 1
ATOM 1681 C C . GLU A 1 206 ? -6.164 -7.028 32.835 1.00 85.75 206 GLU A C 1
ATOM 1683 O O . GLU A 1 206 ? -6.049 -6.630 31.676 1.00 85.75 206 GLU A O 1
ATOM 1688 N N . VAL A 1 207 ? -5.845 -6.263 33.883 1.00 86.81 207 VAL A N 1
ATOM 1689 C CA . VAL A 1 207 ? -5.214 -4.944 33.766 1.00 86.81 207 VAL A CA 1
ATOM 1690 C C . VAL A 1 207 ? -4.168 -4.785 34.869 1.00 86.81 207 VAL A C 1
ATOM 1692 O O . VAL A 1 207 ? -4.363 -5.241 35.998 1.00 86.81 207 VAL A O 1
ATOM 1695 N N . LYS A 1 208 ? -3.038 -4.139 34.563 1.00 86.19 208 LYS A N 1
ATOM 1696 C CA . LYS A 1 208 ? -1.988 -3.886 35.560 1.00 86.19 208 LYS A CA 1
ATOM 1697 C C . LYS A 1 208 ? -2.299 -2.630 36.364 1.00 86.19 208 LYS A C 1
ATOM 1699 O O . LYS A 1 208 ? -2.429 -1.542 35.802 1.00 86.19 208 LYS A O 1
ATOM 1704 N N . ILE A 1 209 ? -2.333 -2.780 37.684 1.00 85.81 209 ILE A N 1
ATOM 1705 C CA . ILE A 1 209 ? -2.543 -1.678 38.624 1.00 85.81 209 ILE A CA 1
ATOM 1706 C C . ILE A 1 209 ? -1.189 -1.074 39.013 1.00 85.81 209 ILE A C 1
ATOM 1708 O O . ILE A 1 209 ? -0.273 -1.781 39.429 1.00 85.81 209 ILE A O 1
ATOM 1712 N N . ASN A 1 210 ? -1.056 0.241 38.883 1.00 87.00 210 ASN A N 1
ATOM 1713 C CA . ASN A 1 210 ? 0.093 1.022 39.324 1.00 87.00 210 ASN A CA 1
ATOM 1714 C C . ASN A 1 210 ? -0.374 2.346 39.955 1.00 87.00 210 ASN A C 1
ATOM 1716 O O . ASN A 1 210 ? -1.554 2.684 39.937 1.00 87.00 210 ASN A O 1
ATOM 1720 N N . ARG A 1 211 ? 0.559 3.125 40.514 1.00 86.81 211 ARG A N 1
ATOM 1721 C CA . ARG A 1 211 ? 0.226 4.393 41.192 1.00 86.81 211 ARG A CA 1
ATOM 1722 C C . ARG A 1 211 ? -0.465 5.420 40.287 1.00 86.81 211 ARG A C 1
ATOM 1724 O O . ARG A 1 211 ? -1.207 6.246 40.798 1.00 86.81 211 ARG A O 1
ATOM 1731 N N . ASN A 1 212 ? -0.241 5.366 38.975 1.00 87.25 212 ASN A N 1
ATOM 1732 C CA . ASN A 1 212 ? -0.764 6.351 38.029 1.00 87.25 212 ASN A CA 1
ATOM 1733 C C . ASN A 1 212 ? -2.196 6.036 37.574 1.00 87.25 212 ASN A C 1
ATOM 1735 O O . ASN A 1 212 ? -2.883 6.940 37.111 1.00 87.25 212 ASN A O 1
ATOM 1739 N N . ASN A 1 213 ? -2.649 4.781 37.681 1.00 87.00 213 ASN A N 1
ATOM 1740 C CA . ASN A 1 213 ? -3.979 4.353 37.229 1.00 87.00 213 ASN A CA 1
ATOM 1741 C C . ASN A 1 213 ? -4.859 3.756 38.343 1.00 87.00 213 ASN A C 1
ATOM 1743 O O . ASN A 1 213 ? -5.982 3.345 38.061 1.00 87.00 213 ASN A O 1
ATOM 1747 N N . LEU A 1 214 ? -4.383 3.732 39.594 1.00 87.50 214 LEU A N 1
ATOM 1748 C CA . LEU A 1 214 ? -5.072 3.127 40.739 1.00 87.50 214 LEU A CA 1
ATOM 1749 C C . LEU A 1 214 ? -6.505 3.656 40.923 1.00 87.50 214 LEU A C 1
ATOM 1751 O O . LEU A 1 214 ? -7.441 2.866 41.003 1.00 87.50 214 LEU A O 1
ATOM 1755 N N . GLU A 1 215 ? -6.678 4.979 40.939 1.00 87.31 215 GLU A N 1
ATOM 1756 C CA . GLU A 1 215 ? -7.987 5.630 41.109 1.00 87.31 215 GLU A CA 1
ATOM 1757 C C . GLU A 1 215 ? -8.948 5.303 39.959 1.00 87.31 215 GLU A C 1
ATOM 1759 O O . GLU A 1 215 ? -10.108 4.945 40.174 1.00 87.31 215 GLU A O 1
ATOM 1764 N N . SER A 1 216 ? -8.447 5.362 38.723 1.00 87.56 216 SER A N 1
ATOM 1765 C CA . SER A 1 216 ? -9.223 5.016 37.533 1.00 87.56 216 SER A CA 1
ATOM 1766 C C . SER A 1 216 ? -9.671 3.554 37.556 1.00 87.56 216 SER A C 1
ATOM 1768 O O . SER A 1 216 ? -10.834 3.257 37.294 1.00 87.56 216 SER A O 1
ATOM 1770 N N . ILE A 1 217 ? -8.773 2.638 37.929 1.00 87.81 217 ILE A N 1
ATOM 1771 C CA . ILE A 1 217 ? -9.077 1.208 38.038 1.00 87.81 217 ILE A CA 1
ATOM 1772 C C . ILE A 1 217 ? -10.075 0.943 39.163 1.00 87.81 217 ILE A C 1
ATOM 1774 O O . ILE A 1 217 ? -10.988 0.145 38.973 1.00 87.81 217 ILE A O 1
ATOM 1778 N N . TYR A 1 218 ? -9.953 1.619 40.308 1.00 87.00 218 TYR A N 1
ATOM 1779 C CA . TYR A 1 218 ? -10.896 1.458 41.413 1.00 87.00 218 TYR A CA 1
ATOM 1780 C C . TYR A 1 218 ? -12.328 1.811 40.996 1.00 87.00 218 TYR A C 1
ATOM 1782 O O . TYR A 1 218 ? -13.256 1.052 41.277 1.00 87.00 218 TYR A O 1
ATOM 1790 N N . LYS A 1 219 ? -12.521 2.907 40.252 1.00 86.25 219 LYS A N 1
ATOM 1791 C CA . LYS A 1 219 ? -13.839 3.260 39.699 1.00 86.25 219 LYS A CA 1
ATOM 1792 C C . LYS A 1 219 ? -14.361 2.224 38.706 1.00 86.25 219 LYS A C 1
ATOM 1794 O O . LYS A 1 219 ? -15.529 1.851 38.786 1.00 86.25 219 LYS A O 1
ATOM 1799 N N . VAL A 1 220 ? -13.508 1.744 37.799 1.00 87.06 220 VAL A N 1
ATOM 1800 C CA . VAL A 1 220 ? -13.870 0.700 36.826 1.00 87.06 220 VAL A CA 1
ATOM 1801 C C . VAL A 1 220 ? -14.298 -0.584 37.543 1.00 87.06 220 VAL A C 1
ATOM 1803 O O . VAL A 1 220 ? -15.357 -1.132 37.242 1.00 87.06 220 VAL A O 1
ATOM 1806 N N . ILE A 1 221 ? -13.527 -1.021 38.543 1.00 86.19 221 ILE A N 1
ATOM 1807 C CA . ILE A 1 221 ? -13.846 -2.165 39.406 1.00 86.19 221 ILE A CA 1
ATOM 1808 C C . ILE A 1 221 ? -15.189 -1.955 40.103 1.00 86.19 221 ILE A C 1
ATOM 1810 O O . ILE A 1 221 ? -16.032 -2.848 40.067 1.00 86.19 221 ILE A O 1
ATOM 1814 N N . LYS A 1 222 ? -15.419 -0.773 40.686 1.00 84.69 222 LYS A N 1
ATOM 1815 C CA . LYS A 1 222 ? -16.666 -0.458 41.388 1.00 84.69 222 LYS A CA 1
ATOM 1816 C C . LYS A 1 222 ? -17.884 -0.619 40.472 1.00 84.69 222 LYS A C 1
ATOM 1818 O O . LYS A 1 222 ? -18.803 -1.353 40.826 1.00 84.69 222 LYS A O 1
ATOM 1823 N N . ILE A 1 223 ? -17.845 -0.045 39.268 1.00 82.00 223 ILE A N 1
ATOM 1824 C CA . ILE A 1 223 ? -18.917 -0.183 38.266 1.00 82.00 223 ILE A CA 1
ATOM 1825 C C . ILE A 1 223 ? -19.166 -1.652 37.904 1.00 82.00 223 ILE A C 1
ATOM 1827 O O . ILE A 1 223 ? -20.309 -2.103 37.847 1.00 82.00 223 ILE A O 1
ATOM 1831 N N . LEU A 1 224 ? -18.101 -2.416 37.659 1.00 81.19 224 LEU A N 1
ATOM 1832 C CA . LEU A 1 224 ? -18.208 -3.837 37.329 1.00 81.19 224 LEU A CA 1
ATOM 1833 C C . LEU A 1 224 ? -18.856 -4.630 38.474 1.00 81.19 224 LEU A C 1
ATOM 1835 O O . LEU A 1 224 ? -19.754 -5.438 38.230 1.00 81.19 224 LEU A O 1
ATOM 1839 N N . THR A 1 225 ? -18.457 -4.362 39.721 1.00 81.38 225 THR A N 1
ATOM 1840 C CA . THR A 1 225 ? -19.029 -5.022 40.903 1.00 81.38 225 THR A CA 1
ATOM 1841 C C . THR A 1 225 ? -20.490 -4.646 41.147 1.00 81.38 225 THR A C 1
ATOM 1843 O O . THR A 1 225 ? -21.287 -5.528 41.453 1.00 81.38 225 THR A O 1
ATOM 1846 N N . GLU A 1 226 ? -20.880 -3.383 40.935 1.00 79.94 226 GLU A N 1
ATOM 1847 C CA . GLU A 1 226 ? -22.280 -2.930 41.024 1.00 79.94 226 GLU A CA 1
ATOM 1848 C C . GLU A 1 226 ? -23.174 -3.631 39.988 1.00 79.94 226 GLU A C 1
ATOM 1850 O O . GLU A 1 226 ? -24.360 -3.852 40.225 1.00 79.94 226 GLU A O 1
ATOM 1855 N N . ARG A 1 227 ? -22.593 -4.067 38.864 1.00 74.56 227 ARG A N 1
ATOM 1856 C CA . ARG A 1 227 ? -23.268 -4.868 37.831 1.00 74.56 227 ARG A CA 1
ATOM 1857 C C . ARG A 1 227 ? -23.214 -6.379 38.071 1.00 74.56 227 ARG A C 1
ATOM 1859 O O . ARG A 1 227 ? -23.645 -7.145 37.211 1.00 74.56 227 ARG A O 1
ATOM 1866 N N . GLY A 1 228 ? -22.695 -6.817 39.218 1.00 73.00 228 GLY A N 1
ATOM 1867 C CA . GLY A 1 228 ? -22.608 -8.229 39.591 1.00 73.00 228 GLY A CA 1
ATOM 1868 C C . GLY A 1 228 ? -21.505 -9.008 38.871 1.00 73.00 228 GLY A C 1
ATOM 1869 O O . GLY A 1 228 ? -21.535 -10.238 38.862 1.00 73.00 228 GLY A O 1
ATOM 1870 N N . ILE A 1 229 ? -20.527 -8.328 38.264 1.00 79.69 229 ILE A N 1
ATOM 1871 C CA . ILE A 1 229 ? -19.377 -8.985 37.635 1.00 79.69 229 ILE A CA 1
ATOM 1872 C C . ILE A 1 229 ? -18.344 -9.309 38.713 1.00 79.69 229 ILE A C 1
ATOM 1874 O O . ILE A 1 229 ? -17.883 -8.434 39.444 1.00 79.69 229 ILE A O 1
ATOM 1878 N N . THR A 1 230 ? -17.976 -10.587 38.816 1.00 78.38 230 THR A N 1
ATOM 1879 C CA . THR A 1 230 ? -16.956 -11.048 39.765 1.00 78.38 230 THR A CA 1
ATOM 1880 C C . THR A 1 230 ? -15.558 -10.747 39.235 1.00 78.38 230 THR A C 1
ATOM 1882 O O . THR A 1 230 ? -15.229 -11.110 38.108 1.00 78.38 230 THR A O 1
ATOM 1885 N N . ILE A 1 231 ? -14.723 -10.125 40.067 1.00 81.12 231 ILE A N 1
ATOM 1886 C CA . ILE A 1 231 ? -13.348 -9.751 39.724 1.00 81.12 231 ILE A CA 1
ATOM 1887 C C . ILE A 1 231 ? -12.392 -10.545 40.607 1.00 81.12 231 ILE A C 1
ATOM 1889 O O . ILE A 1 231 ? -12.555 -10.594 41.825 1.00 81.12 231 ILE A O 1
ATOM 1893 N N . GLN A 1 232 ? -11.387 -11.165 39.993 1.00 80.06 232 GLN A N 1
ATOM 1894 C CA . GLN A 1 232 ? -10.311 -11.846 40.706 1.00 80.06 232 GLN A CA 1
ATOM 1895 C C . GLN A 1 232 ? -9.055 -10.978 40.685 1.00 80.06 232 GLN A C 1
ATOM 1897 O O . GLN A 1 232 ? -8.595 -10.575 39.620 1.00 80.06 232 GLN A O 1
ATOM 1902 N N . VAL A 1 233 ? -8.485 -10.718 41.861 1.00 77.19 233 VAL A N 1
ATOM 1903 C CA . VAL A 1 233 ? -7.208 -10.008 42.002 1.00 77.19 233 VAL A CA 1
ATOM 1904 C C . VAL A 1 233 ? -6.113 -11.043 42.232 1.00 77.19 233 VAL A C 1
ATOM 1906 O O . VAL A 1 233 ? -6.183 -11.816 43.187 1.00 77.19 233 VAL A O 1
ATOM 1909 N N . ARG A 1 234 ? -5.116 -11.079 41.342 1.00 76.44 234 ARG A N 1
ATOM 1910 C CA . ARG A 1 234 ? -3.903 -11.891 41.505 1.00 76.44 234 ARG A CA 1
ATOM 1911 C C . ARG A 1 234 ? -2.758 -10.977 41.930 1.00 76.44 234 ARG A C 1
ATOM 1913 O O . ARG A 1 234 ? -2.547 -9.944 41.295 1.00 76.44 234 ARG A O 1
ATOM 1920 N N . PHE A 1 235 ? -2.083 -11.358 43.009 1.00 64.62 235 PHE A N 1
ATOM 1921 C CA . PHE A 1 235 ? -0.902 -10.683 43.544 1.00 64.62 235 PHE A CA 1
ATOM 1922 C C . PHE A 1 235 ? 0.371 -11.356 43.038 1.00 64.62 235 PHE A C 1
ATOM 1924 O O . PHE A 1 235 ? 0.348 -12.602 42.904 1.00 64.62 235 PHE A O 1
#

Nearest PDB structures (foldseek):
  2ykt-assembly1_A-2  TM=2.808E-01  e=3.416E+00  Homo sapiens
  3ok8-assembly1_B  TM=2.451E-01  e=6.058E+00  Mus musculus

pLDDT: mean 86.76, std 8.44, range [56.72, 97.0]

Foldseek 3Di:
DDPVVVVVVVVVVVVVDPVVVVVVVVVVVVVLVVLLVVLVVLLVVLVVLLVVLVVLCVLPPDPVLVVLSVVLVVLSVVLVVDPDSVSSSVSSVVSNVSSVVSVVVSVVVQVVLLVVLVVLLVVLQVLLVLLCCCCCVVLVHPDDRDGFDQDPVSDNVVSVVSSVVSVVSSVVSLVVSQVSLPVVDVPAHADSVLVVVLSVCSVVVDDDDDPVCPVSVVSSVVSCVVSVHDHDDDD